Protein AF-A0A947W7I8-F1 (afdb_monomer)

Structure (mmCIF, N/CA/C/O backbone):
data_AF-A0A947W7I8-F1
#
_entry.id   AF-A0A947W7I8-F1
#
loop_
_atom_site.group_PDB
_atom_site.id
_atom_site.type_symbol
_atom_site.label_atom_id
_atom_site.label_alt_id
_atom_site.label_comp_id
_atom_site.label_asym_id
_atom_site.label_entity_id
_atom_site.label_seq_id
_atom_site.pdbx_PDB_ins_code
_atom_site.Cartn_x
_atom_site.Cartn_y
_atom_site.Cartn_z
_atom_site.occupancy
_atom_site.B_iso_or_equiv
_atom_site.auth_seq_id
_atom_site.auth_comp_id
_atom_site.auth_asym_id
_atom_site.auth_atom_id
_atom_site.pdbx_PDB_model_num
ATOM 1 N N . MET A 1 1 ? -42.658 31.151 -23.358 1.00 55.62 1 MET A N 1
ATOM 2 C CA . MET A 1 1 ? -42.471 29.874 -24.091 1.00 55.62 1 MET A CA 1
ATOM 3 C C . MET A 1 1 ? -41.011 29.382 -24.146 1.00 55.62 1 MET A C 1
ATOM 5 O O . MET A 1 1 ? -40.804 28.222 -24.464 1.00 55.62 1 MET A O 1
ATOM 9 N N . GLY A 1 2 ? -39.997 30.187 -23.778 1.00 57.47 2 GLY A N 1
ATOM 10 C CA . GLY A 1 2 ? -38.575 29.812 -23.929 1.00 57.47 2 GLY A CA 1
ATOM 11 C C . GLY A 1 2 ? -37.933 28.947 -22.828 1.00 57.47 2 GLY A C 1
ATOM 12 O O . GLY A 1 2 ? -36.872 28.379 -23.064 1.00 57.47 2 GLY A O 1
ATOM 13 N N . LEU A 1 3 ? -38.547 28.806 -21.645 1.00 54.25 3 LEU A N 1
ATOM 14 C CA . LEU A 1 3 ? -37.921 28.080 -20.524 1.00 54.25 3 LEU A CA 1
ATOM 15 C C . LEU A 1 3 ? -38.011 26.548 -20.671 1.00 54.25 3 LEU A C 1
ATOM 17 O O . LEU A 1 3 ? -37.070 25.839 -20.331 1.00 54.25 3 LEU A O 1
ATOM 21 N N . LYS A 1 4 ? -39.105 26.033 -21.253 1.00 62.88 4 LYS A N 1
ATOM 22 C CA . LYS A 1 4 ? -39.304 24.583 -21.449 1.00 62.88 4 LYS A CA 1
ATOM 23 C C . LYS A 1 4 ? -38.362 23.989 -22.505 1.00 62.88 4 LYS A C 1
ATOM 25 O O . LYS A 1 4 ? -37.932 22.852 -22.363 1.00 62.88 4 LYS A O 1
ATOM 30 N N . ILE A 1 5 ? -37.995 24.775 -23.521 1.00 70.94 5 ILE A N 1
ATOM 31 C CA . ILE A 1 5 ? -37.100 24.333 -24.605 1.00 70.94 5 ILE A CA 1
ATOM 32 C C . ILE A 1 5 ? -35.651 24.218 -24.110 1.00 70.94 5 ILE A C 1
ATOM 34 O O . ILE A 1 5 ? -34.963 23.259 -24.445 1.00 70.94 5 ILE A O 1
ATOM 38 N N . ARG A 1 6 ? -35.198 25.139 -23.247 1.00 69.62 6 ARG A N 1
ATOM 39 C CA . ARG A 1 6 ? -33.838 25.095 -22.681 1.00 69.62 6 ARG A CA 1
ATOM 40 C C . ARG A 1 6 ? -33.637 23.919 -21.724 1.00 69.62 6 ARG A C 1
ATOM 42 O O . ARG A 1 6 ? -32.572 23.315 -21.726 1.00 69.62 6 ARG A O 1
ATOM 49 N N . PHE A 1 7 ? -34.670 23.564 -20.959 1.00 78.00 7 PHE A N 1
ATOM 50 C CA . PHE A 1 7 ? -34.604 22.433 -20.032 1.00 78.00 7 PHE A CA 1
ATOM 51 C C . PHE A 1 7 ? -34.597 21.082 -20.763 1.00 78.00 7 PHE A C 1
ATOM 53 O O . PHE A 1 7 ? -33.824 20.198 -20.407 1.00 78.00 7 PHE A O 1
ATOM 60 N N . ALA A 1 8 ? -35.390 20.944 -21.833 1.00 81.94 8 ALA A N 1
ATOM 61 C CA . ALA A 1 8 ? -35.389 19.740 -22.666 1.00 81.94 8 ALA A CA 1
ATOM 62 C C . ALA A 1 8 ? -34.039 19.522 -23.372 1.00 81.94 8 ALA A C 1
ATOM 64 O O . ALA A 1 8 ? -33.553 18.397 -23.434 1.00 81.94 8 ALA A O 1
ATOM 65 N N . PHE A 1 9 ? -33.402 20.597 -23.849 1.00 80.25 9 PHE A N 1
ATOM 66 C CA . PHE A 1 9 ? -32.099 20.508 -24.509 1.00 80.25 9 PHE A CA 1
ATOM 67 C C . PHE A 1 9 ? -30.981 20.085 -23.543 1.00 80.25 9 PHE A C 1
ATOM 69 O O . PHE A 1 9 ? -30.159 19.243 -23.891 1.00 80.25 9 PHE A O 1
ATOM 76 N N . LEU A 1 10 ? -30.988 20.600 -22.306 1.00 78.75 10 LEU A N 1
ATOM 77 C CA . LEU A 1 10 ? -30.019 20.215 -21.274 1.00 78.75 10 LEU A CA 1
ATOM 78 C C . LEU A 1 10 ? -30.151 18.731 -20.885 1.00 78.75 10 LEU A C 1
ATOM 80 O O . LEU A 1 10 ? -29.148 18.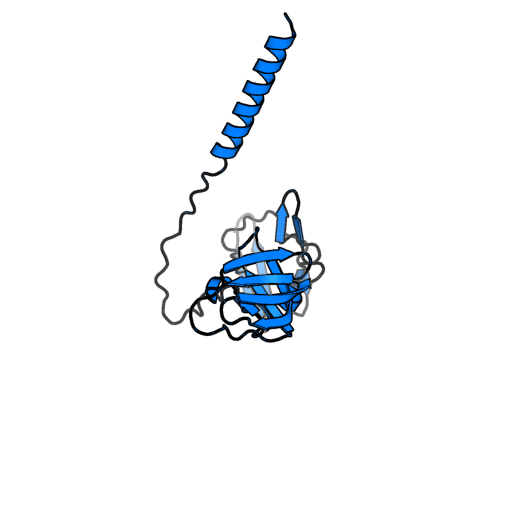042 -20.737 1.00 78.75 10 LEU A O 1
ATOM 84 N N . LEU A 1 11 ? -31.385 18.229 -20.767 1.00 82.12 11 LEU A N 1
ATOM 85 C CA . LEU A 1 11 ? -31.663 16.828 -20.429 1.00 82.12 11 LEU A CA 1
ATOM 86 C C . LEU A 1 11 ? -31.202 15.862 -21.529 1.00 82.12 11 LEU A C 1
ATOM 88 O O . LEU A 1 11 ? -30.644 14.812 -21.223 1.00 82.12 11 LEU A O 1
ATOM 92 N N . ILE A 1 12 ? -31.375 16.236 -22.801 1.00 87.62 12 ILE A N 1
ATOM 93 C CA . ILE A 1 12 ? -30.882 15.456 -23.948 1.00 87.62 12 ILE A CA 1
ATOM 94 C C . ILE A 1 12 ? -29.348 15.427 -23.968 1.00 87.62 12 ILE A C 1
ATOM 96 O O . ILE A 1 12 ? -28.758 14.375 -24.207 1.00 87.62 12 ILE A O 1
ATOM 100 N N . LEU A 1 13 ? -28.699 16.558 -23.676 1.00 79.31 13 LEU A N 1
ATOM 101 C CA . LEU A 1 13 ? -27.238 16.651 -23.661 1.00 79.31 13 LEU A CA 1
ATOM 102 C C . LEU A 1 13 ? -26.629 15.837 -22.508 1.00 79.31 13 LEU A C 1
ATOM 104 O O . LEU A 1 13 ? -25.638 15.141 -22.705 1.00 79.31 13 LEU A O 1
ATOM 108 N N . LEU A 1 14 ? -27.274 15.851 -21.336 1.00 80.69 14 LEU A N 1
ATOM 109 C CA . LEU A 1 14 ? -26.886 15.024 -20.193 1.00 80.69 14 LEU A CA 1
ATOM 110 C C . LEU A 1 14 ? -27.054 13.525 -20.492 1.00 80.69 14 LEU A C 1
ATOM 112 O O . LEU A 1 14 ? -26.181 12.731 -20.156 1.00 80.69 14 LEU A O 1
ATOM 116 N N . PHE A 1 15 ? -28.141 13.134 -21.164 1.00 85.88 15 PHE A N 1
ATOM 117 C CA . PHE A 1 15 ? -28.380 11.736 -21.531 1.00 85.88 15 PHE A CA 1
ATOM 118 C C . PHE A 1 15 ? -27.362 11.223 -22.565 1.00 85.88 15 PHE A C 1
ATOM 120 O O . PHE A 1 15 ? -26.878 10.099 -22.446 1.00 85.88 15 PHE A O 1
ATOM 127 N N . LEU A 1 16 ? -26.976 12.060 -23.537 1.00 79.75 16 LEU A N 1
ATOM 128 C CA . LEU A 1 16 ? -25.910 11.747 -24.499 1.00 79.75 16 LEU A CA 1
ATOM 129 C C . LEU A 1 16 ? -24.538 11.606 -23.826 1.00 79.75 16 LEU A C 1
ATOM 131 O O . LEU A 1 16 ? -23.778 10.711 -24.189 1.00 79.75 16 LEU A O 1
ATOM 135 N N . LEU A 1 17 ? -24.242 12.439 -22.822 1.00 74.88 17 LEU A N 1
ATOM 136 C CA . LEU A 1 17 ? -22.996 12.352 -22.058 1.00 74.88 17 LEU A CA 1
ATOM 137 C C . LEU A 1 17 ? -22.911 11.030 -21.276 1.00 74.88 17 LEU A C 1
ATOM 139 O O . LEU A 1 17 ? -21.891 10.350 -21.323 1.00 74.88 17 LEU A O 1
AT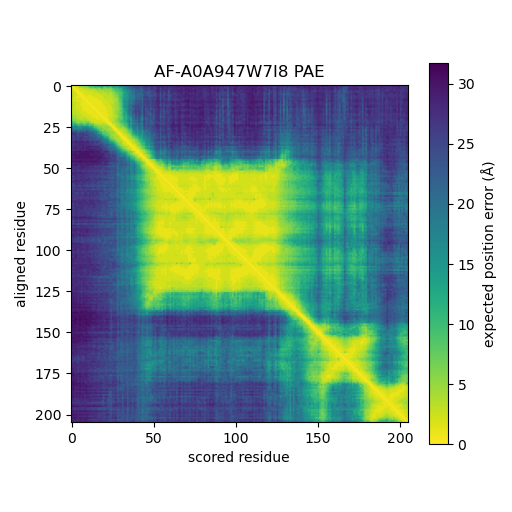OM 143 N N . ILE A 1 18 ? -24.001 10.628 -20.613 1.00 77.44 18 ILE A N 1
ATOM 144 C CA . ILE A 1 18 ? -24.062 9.366 -19.860 1.00 77.44 18 ILE A CA 1
ATOM 145 C C . ILE A 1 18 ? -23.918 8.164 -20.807 1.00 77.44 18 ILE A C 1
ATOM 147 O O . ILE A 1 18 ? -23.166 7.239 -20.512 1.00 77.44 18 ILE A O 1
ATOM 151 N N . ALA A 1 19 ? -24.574 8.189 -21.972 1.00 73.06 19 ALA A N 1
ATOM 152 C CA . ALA A 1 19 ? -24.454 7.120 -22.964 1.00 73.06 19 ALA A CA 1
ATOM 153 C C . ALA A 1 19 ? -23.021 6.977 -23.517 1.00 73.06 19 ALA A C 1
ATOM 155 O O . ALA A 1 19 ? -22.557 5.855 -23.722 1.00 73.06 19 ALA A O 1
ATOM 156 N N . ALA A 1 20 ? -22.300 8.089 -23.706 1.00 71.44 20 ALA A N 1
ATOM 157 C CA . ALA A 1 20 ? -20.907 8.071 -24.153 1.00 71.44 20 ALA A CA 1
ATOM 158 C C . ALA A 1 20 ? -19.958 7.456 -23.106 1.00 71.44 20 ALA A C 1
ATOM 160 O O . ALA A 1 20 ? -19.053 6.708 -23.469 1.00 71.44 20 ALA A O 1
ATOM 161 N N . VAL A 1 21 ? -20.196 7.702 -21.811 1.00 66.00 21 VAL A N 1
ATOM 162 C CA . VAL 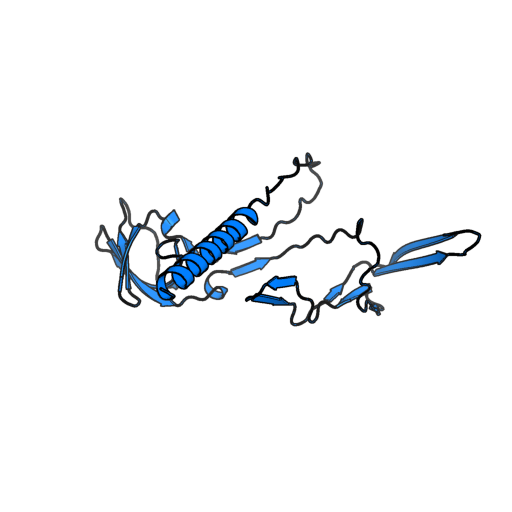A 1 21 ? -19.393 7.119 -20.720 1.00 66.00 21 VAL A CA 1
ATOM 163 C C . VAL A 1 21 ? -19.622 5.608 -20.600 1.00 66.00 21 VAL A C 1
ATOM 165 O O . VAL A 1 21 ? -18.667 4.857 -20.418 1.00 66.00 21 VAL A O 1
ATOM 168 N N . VAL A 1 22 ? -20.862 5.134 -20.770 1.00 69.44 22 VAL A N 1
ATOM 169 C CA . VAL A 1 22 ? -21.168 3.691 -20.709 1.00 69.44 22 VAL A CA 1
ATOM 170 C C . VAL A 1 22 ? -20.602 2.938 -21.920 1.00 69.44 22 VAL A C 1
ATOM 172 O O . VAL A 1 22 ? -20.132 1.811 -21.774 1.00 69.44 22 VAL A O 1
ATOM 175 N N . ALA A 1 23 ? -20.580 3.554 -23.107 1.00 64.12 23 ALA A N 1
ATOM 176 C CA . ALA A 1 23 ? -20.010 2.935 -24.307 1.00 64.12 23 ALA A CA 1
ATOM 177 C C . ALA A 1 23 ? -18.482 2.748 -24.228 1.00 64.12 23 ALA A C 1
ATOM 179 O O . ALA A 1 23 ? -17.951 1.816 -24.832 1.00 64.12 23 ALA A O 1
ATOM 180 N N . ASN A 1 24 ? -17.780 3.581 -23.451 1.00 55.84 24 ASN A N 1
ATOM 181 C CA . ASN A 1 24 ? -16.319 3.539 -23.347 1.00 55.84 24 ASN A CA 1
ATOM 182 C C . ASN A 1 24 ? -15.787 2.525 -22.314 1.00 55.84 24 ASN A C 1
ATOM 184 O O . ASN A 1 24 ? -14.580 2.416 -22.130 1.00 55.84 24 ASN A O 1
ATOM 188 N N . CYS A 1 25 ? -16.667 1.761 -21.655 1.00 46.44 25 CYS A N 1
ATOM 189 C CA . CYS A 1 25 ? -16.301 0.801 -20.607 1.00 46.44 25 CYS A CA 1
ATOM 190 C C . CYS A 1 25 ? -16.465 -0.672 -21.039 1.00 46.44 25 CYS A C 1
ATOM 192 O O . CYS A 1 25 ? -16.720 -1.547 -20.218 1.00 46.44 25 CYS A O 1
ATOM 194 N N . SER A 1 26 ? -16.333 -0.964 -22.340 1.00 42.69 26 SER A N 1
ATOM 195 C CA . SER A 1 26 ? -16.329 -2.338 -22.877 1.00 42.69 26 SER A CA 1
ATOM 196 C C . SER A 1 26 ? -14.947 -2.760 -23.388 1.00 42.69 26 SER A C 1
ATOM 198 O O . SER A 1 26 ? -14.801 -3.396 -24.427 1.00 42.69 26 SER A O 1
ATOM 200 N N . GLY A 1 27 ? -13.901 -2.419 -22.634 1.00 44.66 27 GLY A N 1
ATOM 201 C CA . GLY A 1 27 ? -12.584 -3.031 -22.791 1.00 44.66 27 GLY A CA 1
ATOM 202 C C . GLY A 1 27 ? -12.608 -4.442 -22.214 1.00 44.66 27 GLY A C 1
ATOM 203 O O . GLY A 1 27 ? -12.257 -4.646 -21.055 1.00 44.66 27 GLY A O 1
ATOM 204 N N . GLY A 1 28 ? -13.075 -5.415 -22.998 1.00 43.91 28 GLY A N 1
ATOM 205 C CA . GLY A 1 28 ? -12.953 -6.825 -22.651 1.00 43.91 28 GLY A CA 1
ATOM 206 C C . GLY A 1 28 ? -11.481 -7.182 -22.467 1.00 43.91 28 GLY A C 1
ATOM 207 O O . GLY A 1 28 ? -10.732 -7.239 -23.437 1.00 43.91 28 GLY A O 1
ATOM 208 N N . SER A 1 29 ? -11.076 -7.413 -21.219 1.00 43.84 29 SER A N 1
ATOM 209 C CA . SER A 1 29 ? -9.796 -8.028 -20.877 1.00 43.84 29 SER A CA 1
ATOM 210 C C . SER A 1 29 ? -9.779 -9.442 -21.461 1.00 43.84 29 SER A C 1
ATOM 212 O O . SER A 1 29 ? -10.348 -10.382 -20.902 1.00 43.84 29 SER A O 1
ATOM 214 N N . SER A 1 30 ? -9.193 -9.591 -22.648 1.00 38.84 30 SER A N 1
ATOM 215 C CA . SER A 1 30 ? -8.870 -10.900 -23.196 1.00 38.84 30 SER A CA 1
ATOM 216 C C . SER A 1 30 ? -7.659 -11.427 -22.438 1.00 38.84 30 SER A C 1
ATOM 218 O O . SER A 1 30 ? -6.520 -11.069 -22.741 1.00 38.84 30 SER A O 1
ATOM 220 N N . VAL A 1 31 ? -7.906 -12.270 -21.439 1.00 44.72 31 VAL A N 1
ATOM 221 C CA . VAL A 1 31 ? -6.856 -13.072 -20.811 1.00 44.72 31 VAL A CA 1
ATOM 222 C C . VAL A 1 31 ? -6.316 -14.009 -21.889 1.00 44.72 31 VAL A C 1
ATOM 224 O O . VAL A 1 31 ? -7.020 -14.911 -22.350 1.00 44.72 31 VAL A O 1
ATOM 227 N N . ALA A 1 32 ? -5.096 -13.744 -22.354 1.00 42.47 32 ALA A N 1
ATOM 228 C CA . ALA A 1 32 ? -4.418 -14.615 -23.300 1.00 42.47 32 ALA A CA 1
ATOM 229 C C . ALA A 1 32 ? -4.285 -16.028 -22.691 1.00 42.47 32 ALA A C 1
ATOM 231 O O . ALA A 1 32 ? -4.045 -16.148 -21.485 1.00 42.47 32 ALA A O 1
ATOM 232 N N . PRO A 1 33 ? -4.446 -17.101 -23.488 1.00 49.81 33 PRO A N 1
ATOM 233 C CA . PRO A 1 33 ? -4.254 -18.461 -23.009 1.00 49.81 33 PRO A CA 1
ATOM 234 C C . PRO A 1 33 ? -2.844 -18.608 -22.429 1.00 49.81 33 PRO A C 1
ATOM 236 O O . PRO A 1 33 ? -1.861 -18.315 -23.110 1.00 49.81 33 PRO A O 1
ATOM 239 N N . GLY A 1 34 ? -2.762 -19.047 -21.172 1.00 43.56 34 GLY A N 1
ATOM 240 C CA . GLY A 1 34 ? -1.495 -19.264 -20.484 1.00 43.56 34 GLY A CA 1
ATOM 241 C C . GLY A 1 34 ? -0.614 -20.232 -21.268 1.00 43.56 34 GLY A C 1
ATOM 242 O O . GLY A 1 34 ? -1.025 -21.353 -21.574 1.00 43.56 34 GLY A O 1
ATOM 243 N N . ILE A 1 35 ? 0.593 -19.781 -21.604 1.00 49.81 35 ILE A N 1
ATOM 244 C CA . ILE A 1 35 ? 1.635 -20.636 -22.165 1.00 49.81 35 ILE A CA 1
ATOM 245 C C . ILE A 1 35 ? 1.976 -21.685 -21.092 1.00 49.81 35 ILE A C 1
ATOM 247 O O . ILE A 1 35 ? 2.211 -21.306 -19.941 1.00 49.81 35 ILE A O 1
ATOM 251 N N . PRO A 1 36 ? 1.980 -22.992 -21.413 1.00 47.09 36 PRO A N 1
ATOM 252 C CA . PRO A 1 36 ? 2.437 -24.006 -20.476 1.00 47.09 36 PRO A CA 1
ATOM 253 C C . PRO A 1 36 ? 3.928 -23.781 -20.219 1.00 47.09 36 PRO A C 1
ATOM 255 O O . PRO A 1 36 ? 4.743 -23.982 -21.117 1.00 47.09 36 PRO A O 1
ATOM 258 N N . GLY A 1 37 ? 4.256 -23.317 -19.012 1.00 47.31 37 GLY A N 1
ATOM 259 C CA . GLY A 1 37 ? 5.630 -23.058 -18.601 1.00 47.31 37 GLY A CA 1
ATOM 260 C C . GLY A 1 37 ? 6.453 -24.337 -18.658 1.00 47.31 37 GLY A C 1
ATOM 261 O O . GLY A 1 37 ? 6.082 -25.349 -18.054 1.00 47.31 37 GLY A O 1
ATOM 262 N N . ASP A 1 38 ? 7.565 -24.301 -19.390 1.00 50.88 38 ASP A N 1
ATOM 263 C CA . ASP A 1 38 ? 8.624 -25.270 -19.161 1.00 50.88 38 ASP A CA 1
ATOM 264 C C . ASP A 1 38 ? 9.190 -24.993 -17.760 1.00 50.88 38 ASP A C 1
ATOM 266 O O . ASP A 1 38 ? 9.337 -23.843 -17.348 1.00 50.88 38 ASP A O 1
ATOM 270 N N . GLY A 1 39 ? 9.410 -26.036 -16.964 1.00 54.34 39 GLY A N 1
ATOM 271 C CA . GLY A 1 39 ? 9.758 -25.901 -15.547 1.00 54.34 39 GLY A CA 1
ATOM 272 C C . GLY A 1 39 ? 11.137 -25.292 -15.260 1.00 54.34 39 GLY A C 1
ATOM 273 O O . GLY A 1 39 ? 11.615 -25.461 -14.143 1.00 54.34 39 GLY A O 1
ATOM 274 N N . ASN A 1 40 ? 11.788 -24.651 -16.237 1.00 51.69 40 ASN A N 1
ATOM 275 C CA . ASN A 1 40 ? 13.100 -24.024 -16.101 1.00 51.69 40 ASN A CA 1
ATOM 276 C C . ASN A 1 40 ? 13.118 -22.538 -16.477 1.00 51.69 40 ASN A C 1
ATOM 278 O O . ASN A 1 40 ? 14.175 -21.916 -16.356 1.00 51.69 40 ASN A O 1
ATOM 282 N N . ASP A 1 41 ? 11.995 -21.956 -16.893 1.00 48.97 41 ASP A N 1
ATOM 283 C CA . ASP A 1 41 ? 11.902 -20.508 -17.026 1.00 48.97 41 ASP A CA 1
ATOM 284 C C . ASP A 1 41 ? 11.840 -19.912 -15.605 1.00 48.97 41 ASP A C 1
ATOM 286 O O . ASP A 1 41 ? 10.946 -20.293 -14.835 1.00 48.97 41 ASP A O 1
ATOM 290 N N . PRO A 1 42 ? 12.775 -19.037 -15.177 1.00 55.28 42 PRO A N 1
ATOM 291 C CA . PRO A 1 42 ? 12.553 -18.207 -14.004 1.00 55.28 42 PRO A CA 1
ATOM 292 C C . PRO A 1 42 ? 11.343 -17.339 -14.339 1.00 55.28 42 PRO A C 1
ATOM 294 O O . PRO A 1 42 ? 11.480 -16.289 -14.962 1.00 55.28 42 PRO A O 1
ATOM 297 N N . GLY A 1 43 ? 10.153 -17.855 -14.007 1.00 45.78 43 GLY A N 1
ATOM 298 C CA . GLY A 1 43 ? 8.877 -17.270 -14.388 1.00 45.78 43 GLY A CA 1
ATOM 299 C C . GLY A 1 43 ? 8.874 -15.778 -14.084 1.00 45.78 43 GLY A C 1
ATOM 300 O O . GLY A 1 43 ? 9.580 -15.366 -13.156 1.00 45.78 43 GLY A O 1
ATOM 301 N N . PRO A 1 44 ? 8.121 -14.972 -14.859 1.00 46.47 44 PRO A N 1
ATOM 302 C CA . PRO A 1 44 ? 8.131 -13.523 -14.734 1.00 46.47 44 PRO A CA 1
ATOM 303 C C . PRO A 1 44 ? 8.048 -13.184 -13.255 1.00 46.47 44 PRO A C 1
ATOM 305 O O . PRO A 1 44 ? 7.076 -13.543 -12.585 1.00 46.47 44 PRO A O 1
ATOM 308 N N . THR A 1 45 ? 9.128 -12.605 -12.729 1.00 53.59 45 THR A N 1
ATOM 309 C CA . THR A 1 45 ? 9.188 -12.161 -11.344 1.00 53.59 45 THR A CA 1
ATOM 310 C C . THR A 1 45 ? 8.148 -11.066 -11.243 1.00 53.59 45 THR A C 1
ATOM 312 O O . THR A 1 45 ? 8.429 -9.935 -11.625 1.00 53.59 45 THR A O 1
ATOM 315 N N . GLY A 1 46 ? 6.922 -11.432 -10.875 1.00 51.59 46 GLY A N 1
ATOM 316 C CA . GLY A 1 46 ? 5.811 -10.502 -10.782 1.00 51.59 46 GLY A CA 1
ATOM 317 C C . GLY A 1 46 ? 6.161 -9.360 -9.840 1.00 51.59 46 GLY A C 1
ATOM 318 O O . GLY A 1 46 ? 7.037 -9.494 -8.978 1.00 51.59 46 GLY A O 1
ATOM 319 N N . ASP A 1 47 ? 5.483 -8.233 -10.025 1.00 49.91 47 ASP A N 1
ATOM 320 C CA . ASP A 1 47 ? 5.545 -7.137 -9.068 1.00 49.91 47 ASP A CA 1
ATOM 321 C C . ASP A 1 47 ? 5.197 -7.686 -7.682 1.00 49.91 47 ASP A C 1
ATOM 323 O O . ASP A 1 47 ? 4.164 -8.335 -7.494 1.00 49.91 47 ASP A O 1
ATOM 327 N N . PHE A 1 48 ? 6.100 -7.481 -6.726 1.00 60.44 48 PHE A N 1
ATOM 328 C CA . PHE A 1 48 ? 5.932 -7.957 -5.362 1.00 60.44 48 PHE A CA 1
ATOM 329 C C . PHE A 1 48 ? 5.965 -6.754 -4.431 1.00 60.44 48 PHE A C 1
ATOM 331 O O . PHE A 1 48 ? 6.947 -6.009 -4.382 1.00 60.44 48 PHE A O 1
ATOM 338 N N . PHE A 1 49 ? 4.865 -6.571 -3.712 1.00 67.94 49 PHE A N 1
ATOM 339 C CA . PHE A 1 49 ? 4.768 -5.639 -2.602 1.00 67.94 49 PHE A CA 1
ATOM 340 C C . PHE A 1 49 ? 4.889 -6.458 -1.326 1.00 67.94 49 PHE A C 1
ATOM 342 O O . PHE A 1 49 ? 4.052 -7.325 -1.066 1.00 67.94 49 PHE A O 1
ATOM 349 N N . GLU A 1 50 ? 5.941 -6.204 -0.557 1.00 70.88 50 GLU A N 1
ATOM 350 C CA . GLU A 1 50 ? 6.097 -6.807 0.759 1.00 70.88 50 GLU A CA 1
ATOM 351 C C . GLU A 1 50 ? 5.426 -5.873 1.765 1.00 70.88 50 GLU A C 1
ATOM 353 O O . GLU A 1 50 ? 5.923 -4.786 2.077 1.00 70.88 50 GLU A O 1
ATOM 358 N N . GLY A 1 51 ? 4.221 -6.258 2.191 1.00 72.31 51 GLY A N 1
ATOM 359 C CA . GLY A 1 51 ? 3.523 -5.555 3.260 1.00 72.31 51 GLY A CA 1
ATOM 360 C C . GLY A 1 51 ? 4.302 -5.698 4.560 1.00 72.31 51 GLY A C 1
ATOM 361 O O . GLY A 1 51 ? 4.851 -6.764 4.831 1.00 72.31 51 GLY A O 1
ATOM 362 N N . SER A 1 52 ? 4.335 -4.634 5.359 1.00 82.50 52 SER A N 1
ATOM 363 C CA . SER A 1 52 ? 4.972 -4.692 6.672 1.00 82.50 52 SER A CA 1
ATOM 364 C C . SER A 1 52 ? 4.314 -5.756 7.554 1.00 82.50 52 SER A C 1
ATOM 366 O O . SER A 1 52 ? 3.092 -5.905 7.525 1.00 82.50 52 SER A O 1
ATOM 368 N N . ASP A 1 53 ? 5.077 -6.425 8.424 1.00 90.19 53 ASP A N 1
ATOM 369 C CA . ASP A 1 53 ? 4.526 -7.330 9.458 1.00 90.19 53 ASP A CA 1
ATOM 370 C C . ASP A 1 53 ? 3.503 -6.622 10.376 1.00 90.19 53 ASP A C 1
ATOM 372 O O . ASP A 1 53 ? 2.654 -7.246 11.029 1.00 90.19 53 ASP A O 1
ATOM 376 N N . LYS A 1 54 ? 3.582 -5.287 10.416 1.00 93.69 54 LYS A N 1
ATOM 377 C CA . LYS A 1 54 ? 2.677 -4.393 11.142 1.00 93.69 54 LYS A CA 1
ATOM 378 C C . LYS A 1 54 ? 1.355 -4.149 10.422 1.00 93.69 54 LYS A C 1
ATOM 380 O O . LYS A 1 54 ? 0.447 -3.592 11.034 1.00 93.69 54 LYS A O 1
ATOM 385 N N . LEU A 1 55 ? 1.230 -4.510 9.146 1.00 95.88 55 LEU A N 1
ATOM 386 C CA . LEU A 1 55 ? 0.021 -4.282 8.368 1.00 95.88 55 LEU A CA 1
ATOM 387 C C . LEU A 1 55 ? -1.064 -5.288 8.776 1.00 95.88 55 LEU A C 1
ATOM 389 O O . LEU A 1 55 ? -0.924 -6.500 8.614 1.00 95.88 55 LEU A O 1
ATOM 393 N N . LYS A 1 56 ? -2.171 -4.773 9.307 1.00 97.19 56 LYS A N 1
ATOM 394 C CA . LYS A 1 56 ? -3.352 -5.530 9.721 1.00 97.19 56 LYS A CA 1
ATOM 395 C C . LYS A 1 56 ? -4.530 -5.140 8.840 1.00 97.19 56 LYS A C 1
ATOM 397 O O . LYS A 1 56 ? -5.047 -4.026 8.929 1.00 97.19 56 LYS A O 1
ATOM 402 N N . ASP A 1 57 ? -4.963 -6.073 8.001 1.00 97.12 57 ASP A N 1
ATOM 403 C CA . ASP A 1 57 ? -6.213 -5.938 7.260 1.00 97.12 57 ASP A CA 1
ATOM 404 C C . ASP A 1 57 ? -7.399 -6.290 8.163 1.00 97.12 57 ASP A C 1
ATOM 406 O O . ASP A 1 57 ? -7.637 -7.450 8.507 1.00 97.12 57 ASP A O 1
ATOM 410 N N . MET A 1 58 ? -8.138 -5.259 8.558 1.00 97.75 58 MET A N 1
ATOM 411 C CA . MET A 1 58 ? -9.245 -5.346 9.500 1.00 97.75 58 MET A CA 1
ATOM 412 C C . MET A 1 58 ? -10.401 -6.184 8.947 1.00 97.75 58 MET A C 1
ATOM 414 O O . MET A 1 58 ? -11.058 -6.887 9.717 1.00 97.75 58 MET A O 1
ATOM 418 N N . ASP A 1 59 ? -10.611 -6.174 7.627 1.00 96.44 59 ASP A N 1
ATOM 419 C CA . ASP A 1 59 ? -11.663 -6.971 6.996 1.00 96.44 59 ASP A CA 1
ATOM 420 C C . ASP A 1 59 ? -11.301 -8.462 7.045 1.00 96.44 59 ASP A C 1
ATOM 422 O O . ASP A 1 59 ? -12.124 -9.301 7.422 1.00 96.44 59 ASP A O 1
ATOM 426 N N . SER A 1 60 ? -10.037 -8.790 6.754 1.00 96.56 60 SER A N 1
ATOM 427 C CA . SER A 1 60 ? -9.502 -10.156 6.856 1.00 96.56 60 SER A CA 1
ATOM 428 C C . SER A 1 60 ? -9.493 -10.695 8.292 1.00 96.56 60 SER A C 1
ATOM 430 O O . SER A 1 60 ? -9.608 -11.904 8.500 1.00 96.56 60 SER A O 1
ATOM 432 N N . LEU A 1 61 ? -9.410 -9.814 9.293 1.00 96.62 61 LEU A N 1
ATOM 433 C CA . LEU A 1 61 ? -9.534 -10.163 10.713 1.00 96.62 61 LEU A CA 1
ATOM 434 C C . LEU A 1 61 ? -10.992 -10.357 11.173 1.00 96.62 61 LEU A C 1
ATOM 436 O O . LEU A 1 61 ? -11.226 -10.670 12.340 1.00 96.62 61 LEU A O 1
ATOM 440 N N . GLY A 1 62 ? -11.979 -10.188 10.285 1.00 96.44 62 GLY A N 1
ATOM 441 C CA . GLY A 1 62 ? -13.398 -10.350 10.610 1.00 96.44 62 GLY A CA 1
ATOM 442 C C . GLY A 1 62 ? -13.961 -9.233 11.493 1.00 96.44 62 GLY A C 1
ATOM 443 O O . GLY A 1 62 ? -14.974 -9.432 12.169 1.00 96.44 62 GLY A O 1
ATOM 444 N N . LEU A 1 63 ? -13.313 -8.065 11.514 1.00 97.50 63 LEU A N 1
ATOM 445 C CA . LEU A 1 63 ? -13.783 -6.891 12.242 1.00 97.50 63 LEU A CA 1
ATOM 446 C C . LEU A 1 63 ? -14.783 -6.116 11.385 1.00 97.50 63 LEU A C 1
ATOM 448 O O . LEU A 1 63 ? -14.555 -5.858 10.210 1.00 97.50 63 LEU A O 1
ATOM 452 N N . THR A 1 64 ? -15.891 -5.691 11.986 1.00 97.62 64 THR A N 1
ATOM 453 C CA . THR A 1 64 ? -16.871 -4.817 11.328 1.00 97.62 64 THR A CA 1
ATOM 454 C C . THR A 1 64 ? -16.792 -3.420 11.922 1.00 97.62 64 THR A C 1
ATOM 456 O O . THR A 1 64 ? -17.037 -3.243 13.118 1.00 97.62 64 THR A O 1
ATOM 459 N N . LEU A 1 65 ? -16.467 -2.421 11.099 1.00 97.94 65 LEU A N 1
ATOM 460 C CA . LEU A 1 65 ? -16.424 -1.020 11.520 1.00 97.94 65 LEU A CA 1
ATOM 461 C C . LEU A 1 65 ? -17.837 -0.509 11.842 1.00 97.94 65 LEU A C 1
ATOM 463 O O . LEU A 1 65 ? -18.706 -0.482 10.971 1.00 97.94 65 LEU A O 1
A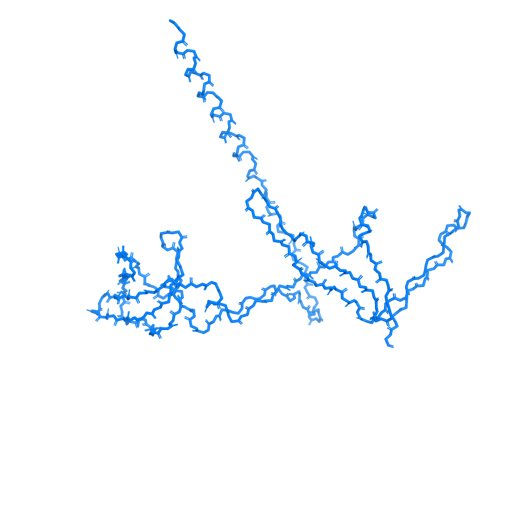TOM 467 N N . ILE A 1 66 ? -18.053 -0.075 13.084 1.00 98.12 66 ILE A N 1
ATOM 468 C CA . ILE A 1 66 ? -19.338 0.444 13.573 1.00 98.12 66 ILE A CA 1
ATOM 469 C C . ILE A 1 66 ? -19.362 1.967 13.573 1.00 98.12 66 ILE A C 1
ATOM 471 O O . ILE A 1 66 ? -20.327 2.567 13.101 1.00 98.12 66 ILE A O 1
ATOM 475 N N . ASP A 1 67 ? -18.310 2.597 14.094 1.00 98.00 67 ASP A N 1
ATOM 476 C CA . ASP A 1 67 ? -18.240 4.050 14.214 1.00 98.00 67 ASP A CA 1
ATOM 477 C C . ASP A 1 67 ? -16.828 4.583 13.970 1.00 98.00 67 ASP A C 1
ATOM 479 O O . ASP A 1 67 ? -15.833 3.908 14.236 1.00 98.00 67 ASP A O 1
ATOM 483 N N . VAL A 1 68 ? -16.769 5.820 13.479 1.00 97.50 68 VAL A N 1
ATOM 484 C CA . VAL A 1 68 ? -15.543 6.614 13.405 1.00 97.50 68 VAL A CA 1
ATOM 485 C C . VAL A 1 68 ? -15.877 8.021 13.875 1.00 97.50 68 VAL A C 1
ATOM 487 O O . VAL A 1 68 ? -16.579 8.758 13.173 1.00 97.50 68 VAL A O 1
ATOM 490 N N . THR A 1 69 ? -15.332 8.391 15.031 1.00 97.88 69 THR A N 1
ATOM 491 C CA . THR A 1 69 ? -15.479 9.718 15.631 1.00 97.88 69 THR A CA 1
ATOM 492 C C . THR A 1 69 ? -14.092 10.333 15.809 1.00 97.88 69 THR A C 1
ATOM 494 O O . THR A 1 69 ? -13.352 9.994 16.732 1.00 97.88 69 THR A O 1
ATOM 497 N N . GLY A 1 70 ? -13.721 11.240 14.900 1.00 96.44 70 GLY A N 1
ATOM 498 C CA . GLY A 1 70 ? -12.365 11.792 14.842 1.00 96.44 70 GLY A CA 1
ATOM 499 C C . GLY A 1 70 ? -11.343 10.702 14.523 1.00 96.44 70 GLY A C 1
ATOM 500 O O . GLY A 1 70 ? -11.474 10.007 13.518 1.00 96.44 70 GLY A O 1
ATOM 501 N N . ASP A 1 71 ? -10.356 10.540 15.400 1.00 98.06 71 ASP A N 1
ATOM 502 C CA . ASP A 1 71 ? -9.310 9.521 15.276 1.00 98.06 71 ASP A CA 1
ATOM 503 C C . ASP A 1 71 ? -9.636 8.216 16.023 1.00 98.06 71 ASP A C 1
ATOM 505 O O . ASP A 1 71 ? -8.790 7.326 16.127 1.00 98.06 71 ASP A O 1
ATOM 509 N N . ILE A 1 72 ? -10.857 8.084 16.544 1.00 98.25 72 ILE A N 1
ATOM 510 C CA . ILE A 1 72 ? -11.316 6.891 17.255 1.00 98.25 72 ILE A CA 1
ATOM 511 C C . ILE A 1 72 ? -12.149 6.028 16.310 1.00 98.25 72 ILE A C 1
ATOM 513 O O . ILE A 1 72 ? -13.176 6.472 15.795 1.00 98.25 72 ILE A O 1
ATOM 517 N N . TYR A 1 73 ? -11.721 4.781 16.130 1.00 98.31 73 TYR A N 1
ATOM 518 C CA . TYR A 1 73 ? -12.400 3.763 15.339 1.00 98.31 73 TYR A CA 1
ATOM 519 C C . TYR A 1 73 ? -12.982 2.714 16.277 1.00 98.31 73 TYR A C 1
ATOM 521 O O . TYR A 1 73 ? -12.283 2.187 17.139 1.00 98.31 73 TYR A O 1
ATOM 529 N N . THR A 1 74 ? -14.262 2.400 16.110 1.00 98.38 74 THR A N 1
ATOM 530 C CA . THR A 1 74 ? -14.933 1.357 16.890 1.00 98.38 74 THR A CA 1
ATOM 531 C C . THR A 1 74 ? -15.301 0.206 15.977 1.00 98.38 74 THR A C 1
ATOM 533 O O . THR A 1 74 ? -16.115 0.366 15.067 1.00 98.38 74 THR A O 1
ATOM 536 N N . PHE A 1 75 ? -14.734 -0.961 16.250 1.00 98.38 75 PHE A N 1
ATOM 537 C CA . PHE A 1 75 ? -15.030 -2.204 15.553 1.00 98.38 75 PHE A CA 1
ATOM 538 C C . PHE A 1 75 ? -15.830 -3.141 16.447 1.00 98.38 75 PHE A C 1
ATOM 540 O O . PHE A 1 75 ? -15.725 -3.080 17.668 1.00 98.38 75 PHE A O 1
ATOM 547 N N . THR A 1 76 ? -16.591 -4.038 15.834 1.00 98.25 76 THR A N 1
ATOM 548 C CA . THR A 1 76 ? -17.163 -5.216 16.499 1.00 98.25 76 THR A CA 1
ATOM 549 C C . THR A 1 76 ? -16.567 -6.478 15.905 1.00 98.25 76 THR A C 1
ATOM 551 O O . THR A 1 76 ? -16.182 -6.492 14.735 1.00 98.25 76 THR A O 1
ATOM 554 N N . TYR A 1 77 ? -16.486 -7.530 16.710 1.00 97.81 77 TYR A N 1
ATOM 555 C CA . TYR A 1 77 ? -16.012 -8.846 16.290 1.00 97.81 77 TYR A CA 1
ATOM 556 C C . TYR A 1 77 ? -16.778 -9.944 17.027 1.00 97.81 77 TYR A C 1
ATOM 558 O O . TYR A 1 77 ? -17.468 -9.700 18.019 1.00 97.81 77 TYR A O 1
ATOM 566 N N . THR A 1 78 ? -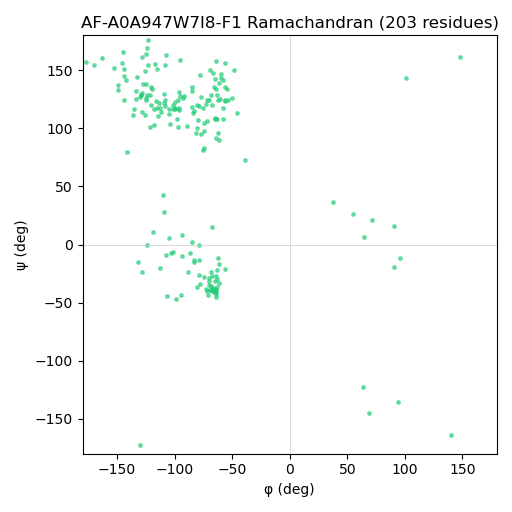16.654 -11.175 16.536 1.00 97.00 78 THR A N 1
ATOM 567 C CA . THR A 1 78 ? -17.236 -12.360 17.172 1.00 97.00 78 THR A CA 1
ATOM 568 C C . THR A 1 78 ? -16.145 -13.348 17.554 1.00 97.00 78 THR A C 1
ATOM 570 O O . THR A 1 78 ? -15.306 -13.682 16.722 1.00 97.00 78 THR A O 1
ATOM 573 N N . GLY A 1 79 ? -16.199 -13.880 18.775 1.00 95.69 79 GLY A N 1
ATOM 574 C CA . GLY A 1 79 ? -15.232 -14.864 19.259 1.00 95.69 79 GLY A CA 1
ATOM 575 C C . GLY A 1 79 ? -14.080 -14.215 20.022 1.00 95.69 79 GLY A C 1
ATOM 576 O O . GLY A 1 79 ? -14.314 -13.373 20.886 1.00 95.69 79 GLY A O 1
ATOM 577 N N . ASN A 1 80 ? -12.852 -14.650 19.743 1.00 96.38 80 ASN A N 1
ATOM 578 C CA . ASN A 1 80 ? -11.665 -14.112 20.405 1.00 96.38 80 ASN A CA 1
ATOM 579 C C . ASN A 1 80 ? -11.279 -12.753 19.800 1.00 96.38 80 ASN A C 1
ATOM 581 O O . ASN A 1 80 ? -11.443 -12.576 18.590 1.00 96.38 80 ASN A O 1
ATOM 585 N N . PRO A 1 81 ? -10.749 -11.818 20.608 1.00 94.44 81 PRO A N 1
ATOM 586 C CA . PRO A 1 81 ? -10.236 -10.560 20.087 1.00 94.44 81 PRO A CA 1
ATOM 587 C C . PRO A 1 81 ? -9.072 -10.815 19.114 1.00 94.44 81 PRO A C 1
ATOM 589 O O . PRO A 1 81 ? -8.244 -11.696 19.375 1.00 94.44 81 PRO A O 1
ATOM 592 N N . PRO A 1 82 ? -9.003 -10.076 17.994 1.00 96.25 82 PRO A N 1
ATOM 593 C CA . PRO A 1 82 ? -7.889 -10.173 17.059 1.00 96.25 82 PRO A CA 1
ATOM 594 C C . PRO A 1 82 ? -6.604 -9.602 17.672 1.00 96.25 82 PRO A C 1
ATOM 596 O O . PRO A 1 82 ? -6.649 -8.682 18.490 1.00 96.25 82 PRO A O 1
ATOM 599 N N . ASP A 1 83 ? -5.454 -10.137 17.257 1.00 96.69 83 ASP A N 1
ATOM 600 C CA . ASP A 1 83 ? -4.137 -9.672 17.707 1.00 96.69 83 ASP A CA 1
ATOM 601 C C . ASP A 1 83 ? -3.754 -8.370 16.988 1.00 96.69 83 ASP A C 1
ATOM 603 O O . ASP A 1 83 ? -3.266 -8.381 15.854 1.00 96.69 83 ASP A O 1
ATOM 607 N N . ILE A 1 84 ? -4.043 -7.246 17.647 1.00 97.88 84 ILE A N 1
ATOM 608 C CA . ILE A 1 84 ? -3.694 -5.896 17.204 1.00 97.88 84 ILE A CA 1
ATOM 609 C C . ILE A 1 84 ? -2.993 -5.189 18.358 1.00 97.88 84 ILE A C 1
ATOM 611 O O . ILE A 1 84 ? -3.515 -5.115 19.472 1.00 97.88 84 ILE A O 1
ATOM 615 N N . ASN A 1 85 ? -1.829 -4.620 18.073 1.00 97.94 85 ASN A N 1
ATOM 616 C CA . ASN A 1 85 ? -0.990 -3.943 19.047 1.00 97.94 85 ASN A CA 1
ATOM 617 C C . ASN A 1 85 ? -0.829 -2.451 18.694 1.00 97.94 85 ASN A C 1
ATOM 619 O O . ASN A 1 85 ? -0.980 -2.054 17.534 1.00 97.94 85 ASN A O 1
ATOM 623 N N . PRO A 1 86 ? -0.539 -1.572 19.674 1.00 98.19 86 PRO A N 1
ATOM 624 C CA . PRO A 1 86 ? -0.116 -0.207 19.378 1.00 98.19 86 PRO A CA 1
ATOM 625 C C . PRO A 1 86 ? 1.090 -0.195 18.429 1.00 98.19 86 PRO A C 1
ATOM 627 O O . PRO A 1 86 ? 2.064 -0.912 18.652 1.00 98.19 86 PRO A O 1
ATOM 630 N N . GLY A 1 87 ? 1.038 0.644 17.399 1.00 97.25 87 GLY A N 1
ATOM 631 C CA . GLY A 1 87 ? 2.042 0.741 16.339 1.00 97.25 87 GLY A CA 1
ATOM 632 C C . GLY A 1 87 ? 1.722 -0.061 15.076 1.00 97.25 87 GLY A C 1
ATOM 633 O O . GLY A 1 87 ? 2.382 0.166 14.064 1.00 97.25 87 GLY A O 1
ATOM 634 N N . ASP A 1 88 ? 0.718 -0.941 15.106 1.00 98.25 88 ASP A N 1
ATOM 635 C CA . ASP A 1 88 ? 0.244 -1.632 13.905 1.00 98.25 88 ASP A CA 1
ATOM 636 C C . ASP A 1 88 ? -0.410 -0.652 12.920 1.00 98.25 88 ASP A C 1
ATOM 638 O O . ASP A 1 88 ? -1.051 0.329 13.318 1.00 98.25 88 ASP A O 1
ATOM 642 N N . ILE A 1 89 ? -0.268 -0.939 11.627 1.00 97.88 89 ILE A N 1
ATOM 643 C CA . ILE A 1 89 ? -0.885 -0.193 10.533 1.00 97.88 89 ILE A CA 1
ATOM 644 C C . ILE A 1 89 ? -2.165 -0.903 10.125 1.00 97.88 89 ILE A C 1
ATOM 646 O O . ILE A 1 89 ? -2.154 -2.032 9.654 1.00 97.88 89 ILE A O 1
ATOM 650 N N . LEU A 1 90 ? -3.288 -0.234 10.311 1.00 98.00 90 LEU A N 1
ATOM 651 C CA . LEU A 1 90 ? -4.619 -0.757 10.068 1.00 98.00 90 LEU A CA 1
ATOM 652 C C . LEU A 1 90 ? -5.078 -0.348 8.673 1.00 98.00 90 LEU A C 1
ATOM 654 O O . LEU A 1 90 ? -5.085 0.843 8.346 1.00 98.00 90 LEU A O 1
ATOM 658 N N . THR A 1 91 ? -5.518 -1.328 7.893 1.00 97.56 91 THR A N 1
ATOM 659 C CA . THR A 1 91 ? -6.190 -1.127 6.606 1.00 97.56 91 THR A CA 1
ATOM 660 C C . THR A 1 91 ? -7.564 -1.789 6.611 1.00 97.56 91 THR A C 1
ATOM 662 O O . THR A 1 91 ? -7.818 -2.702 7.392 1.00 97.56 91 THR A O 1
ATOM 665 N N . GLY A 1 92 ? -8.480 -1.303 5.785 1.00 97.38 92 GLY A N 1
ATOM 666 C CA . GLY A 1 92 ? -9.809 -1.888 5.628 1.00 97.38 92 GLY A CA 1
ATOM 667 C C . GLY A 1 92 ? -10.609 -1.154 4.564 1.00 97.38 92 GLY A C 1
ATOM 668 O O . GLY A 1 92 ? -10.327 0.004 4.259 1.00 97.38 92 GLY A O 1
ATOM 669 N N . SER A 1 93 ? -11.608 -1.815 3.986 1.00 96.19 93 SER A N 1
ATOM 670 C CA . SER A 1 93 ? -12.392 -1.311 2.849 1.00 96.19 93 SER A CA 1
ATOM 671 C C . SER A 1 93 ? -13.538 -0.371 3.240 1.00 96.19 93 SER A C 1
ATOM 673 O O . SER A 1 93 ? -14.108 0.325 2.390 1.00 96.19 93 SER A O 1
ATOM 675 N N . ALA A 1 94 ? -13.894 -0.314 4.526 1.00 92.88 94 ALA A N 1
ATOM 676 C CA . ALA A 1 94 ? -15.002 0.506 4.997 1.00 92.88 94 ALA A CA 1
ATOM 677 C C . ALA A 1 94 ? -14.797 2.000 4.678 1.00 92.88 94 ALA A C 1
ATOM 679 O O . ALA A 1 94 ? -13.689 2.530 4.733 1.00 92.88 94 ALA A O 1
ATOM 680 N N . ARG A 1 95 ? -15.897 2.695 4.351 1.00 90.94 95 ARG A N 1
ATOM 681 C CA . ARG A 1 95 ? -15.918 4.131 3.991 1.00 90.94 95 ARG A CA 1
ATOM 682 C C . ARG A 1 95 ? -14.983 4.524 2.830 1.00 90.94 95 ARG A C 1
ATOM 684 O O . ARG A 1 95 ? -14.611 5.687 2.728 1.00 90.94 95 ARG A O 1
ATOM 691 N N . GLY A 1 96 ? -14.672 3.593 1.928 1.00 89.75 96 GLY A N 1
ATOM 692 C CA . GLY A 1 96 ? -13.832 3.862 0.756 1.00 89.75 96 GLY A CA 1
ATOM 693 C C . GLY A 1 96 ? -12.341 3.623 0.985 1.00 89.75 96 GLY A C 1
ATOM 694 O O . GLY A 1 96 ? -11.538 4.072 0.173 1.00 89.75 96 GLY A O 1
ATOM 695 N N . GLY A 1 97 ? -11.979 2.913 2.054 1.00 94.12 97 GLY A N 1
ATOM 696 C CA . GLY A 1 97 ? -10.590 2.634 2.389 1.00 94.12 97 GLY A CA 1
ATOM 697 C C . GLY A 1 97 ? -10.068 3.543 3.496 1.00 94.12 97 GLY A C 1
ATOM 698 O O . GLY A 1 97 ? -10.389 4.731 3.551 1.00 94.12 97 GLY A O 1
ATOM 699 N N . TYR A 1 98 ? -9.227 3.006 4.372 1.00 96.06 98 TYR A N 1
ATOM 700 C CA . TYR A 1 98 ? -8.439 3.813 5.299 1.00 96.06 98 TYR A CA 1
ATOM 701 C C . TYR A 1 98 ? -7.074 3.184 5.552 1.00 96.06 98 TYR A C 1
ATOM 703 O O . TYR A 1 98 ? -6.896 1.980 5.412 1.00 96.06 98 TYR A O 1
ATOM 711 N N . LEU A 1 99 ? -6.129 4.030 5.960 1.00 97.12 99 LEU A N 1
ATOM 712 C CA . LEU A 1 99 ? -4.807 3.630 6.416 1.00 97.12 99 LEU A CA 1
ATOM 713 C C . LEU A 1 99 ? -4.486 4.412 7.689 1.00 97.12 99 LEU A C 1
ATOM 715 O O . LEU A 1 99 ? -4.463 5.648 7.677 1.00 97.12 99 LEU A O 1
ATOM 719 N N . ARG A 1 100 ? -4.326 3.709 8.810 1.00 98.12 100 ARG A N 1
ATOM 720 C CA . ARG A 1 100 ? -4.234 4.321 10.143 1.00 98.12 100 ARG A CA 1
ATOM 721 C C . ARG A 1 100 ? -3.224 3.606 11.024 1.00 98.12 100 ARG A C 1
ATOM 723 O O . ARG A 1 100 ? -3.193 2.389 11.029 1.00 98.12 100 ARG A O 1
ATOM 730 N N . THR A 1 101 ? -2.466 4.339 11.831 1.00 98.25 101 THR A N 1
ATOM 731 C CA . THR A 1 101 ? -1.571 3.737 12.832 1.00 98.25 101 THR A CA 1
ATOM 732 C C . THR A 1 101 ? -2.313 3.608 14.151 1.00 98.25 101 THR A C 1
ATOM 734 O O . THR A 1 101 ? -2.866 4.592 14.643 1.00 98.25 101 THR A O 1
ATOM 737 N N . SER A 1 102 ? -2.326 2.417 14.740 1.00 98.31 102 SER A N 1
ATOM 738 C CA . SER A 1 102 ? -2.899 2.173 16.064 1.00 98.31 102 SER A CA 1
ATOM 739 C C . SER A 1 102 ? -2.062 2.855 17.153 1.00 98.31 102 SER A C 1
ATOM 741 O O . SER A 1 102 ? -0.849 2.670 17.212 1.00 98.31 102 SER A O 1
ATOM 743 N N . VAL A 1 103 ? -2.684 3.639 18.036 1.00 98.38 103 VAL A N 1
ATOM 744 C CA . VAL A 1 103 ? -2.015 4.302 19.175 1.00 98.38 103 VAL A CA 1
ATOM 745 C C . VAL A 1 103 ? -2.370 3.624 20.489 1.00 98.38 103 VAL A C 1
ATOM 747 O O . VAL A 1 103 ? -1.513 3.415 21.345 1.00 98.38 103 VAL A O 1
ATOM 750 N N . SER A 1 104 ? -3.646 3.303 20.675 1.00 98.38 104 SER A N 1
ATOM 751 C CA . SER A 1 104 ? -4.143 2.627 21.867 1.00 98.38 104 SER A CA 1
ATOM 752 C 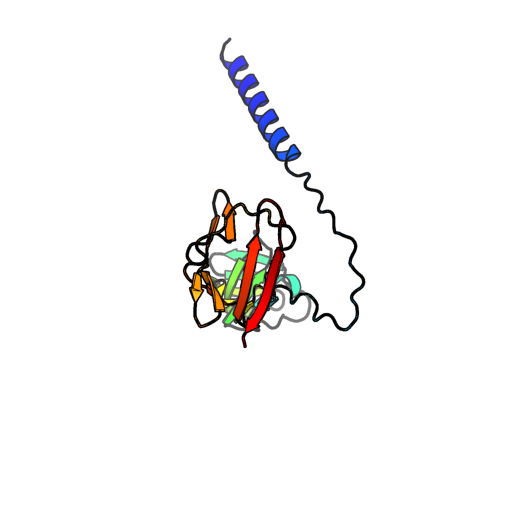C . SER A 1 104 ? -5.391 1.825 21.540 1.00 98.38 104 SER A C 1
ATOM 754 O O . SER A 1 104 ? -6.146 2.177 20.631 1.00 98.38 104 SER A O 1
ATOM 756 N N . LEU A 1 105 ? -5.604 0.750 22.296 1.00 98.44 105 LEU A N 1
ATOM 757 C CA . LEU A 1 105 ? -6.733 -0.153 22.130 1.00 98.44 105 LEU A CA 1
ATOM 758 C C . LEU A 1 105 ? -7.462 -0.320 23.458 1.00 98.44 105 LEU A C 1
ATOM 760 O O . LEU A 1 105 ? -6.839 -0.467 24.510 1.00 98.44 105 LEU A O 1
ATOM 764 N N . VAL A 1 106 ? -8.787 -0.315 23.394 1.00 98.25 106 VAL A N 1
ATOM 765 C CA . VAL A 1 106 ? -9.675 -0.661 24.500 1.00 98.25 106 VAL A CA 1
ATOM 766 C C . VAL A 1 106 ? -10.617 -1.748 24.008 1.00 98.25 106 VAL A C 1
ATOM 768 O O . VAL A 1 106 ? -11.474 -1.502 23.159 1.00 98.25 106 VAL A O 1
ATOM 771 N N . ASP A 1 107 ? -10.444 -2.947 24.548 1.00 97.88 107 ASP A N 1
ATOM 772 C CA . ASP A 1 107 ? -11.317 -4.086 24.292 1.00 97.88 107 ASP A CA 1
ATOM 773 C C . ASP A 1 107 ? -12.427 -4.150 25.356 1.00 97.88 107 ASP A C 1
ATOM 775 O O . ASP A 1 107 ? -12.161 -4.130 26.561 1.00 97.88 107 ASP A O 1
ATOM 779 N N . THR A 1 108 ? -13.684 -4.201 24.912 1.00 97.62 108 THR A N 1
ATOM 780 C CA . THR A 1 108 ? -14.874 -4.342 25.768 1.00 97.62 108 THR A CA 1
ATOM 781 C C . THR A 1 108 ? -15.488 -5.748 25.729 1.00 97.62 108 THR A C 1
ATOM 783 O O . THR A 1 108 ? -16.557 -5.975 26.300 1.00 97.62 108 THR A O 1
ATOM 786 N N . GLY A 1 109 ? -14.845 -6.698 25.048 1.00 96.25 109 GLY A N 1
ATOM 787 C CA . GLY A 1 109 ? -15.243 -8.097 24.880 1.00 96.25 109 GLY A CA 1
ATOM 788 C C . GLY A 1 109 ? -16.124 -8.373 23.658 1.00 96.25 109 GLY A C 1
ATOM 789 O O . GLY A 1 109 ? -16.229 -9.518 23.227 1.00 96.25 109 GLY A O 1
ATOM 790 N N . THR A 1 110 ? -16.766 -7.346 23.099 1.00 96.88 110 THR A N 1
ATOM 791 C CA . THR A 1 110 ? -17.546 -7.433 21.840 1.00 96.88 110 THR A CA 1
ATOM 792 C C . THR A 1 110 ? -17.215 -6.315 20.860 1.00 96.88 110 THR A C 1
ATOM 794 O O . THR A 1 110 ? -17.546 -6.408 19.675 1.00 96.88 110 THR A O 1
ATOM 797 N N . SER A 1 111 ? -16.539 -5.275 21.351 1.00 97.88 111 SER A N 1
ATOM 798 C CA . SER A 1 111 ? -16.079 -4.159 20.551 1.00 97.88 111 SER A CA 1
ATOM 799 C C . SER A 1 111 ? -14.628 -3.848 20.866 1.00 97.88 111 SER A C 1
ATOM 801 O O . SER A 1 111 ? -14.202 -3.897 22.019 1.00 97.88 111 SER A O 1
ATOM 803 N N . LEU A 1 112 ? -13.901 -3.459 19.827 1.00 98.38 112 LEU A N 1
ATOM 804 C CA . LEU A 1 112 ? -12.538 -2.972 19.914 1.00 98.38 112 LEU A CA 1
ATOM 805 C C . LEU A 1 112 ? -12.536 -1.488 19.550 1.00 98.38 112 LEU A C 1
ATOM 807 O O . LEU A 1 112 ? -12.858 -1.117 18.419 1.00 98.38 112 LEU A O 1
ATOM 811 N N . ILE A 1 113 ? -12.217 -0.639 20.522 1.00 98.38 113 ILE A N 1
ATOM 812 C CA . ILE A 1 113 ? -12.121 0.810 20.343 1.00 98.38 113 ILE A CA 1
ATOM 813 C C . ILE A 1 113 ? -10.646 1.156 20.191 1.00 98.38 113 ILE A C 1
ATOM 815 O O . ILE A 1 113 ? -9.858 0.954 21.114 1.00 98.38 113 ILE A O 1
ATOM 819 N N . ILE A 1 114 ? -10.273 1.677 19.029 1.00 98.50 114 ILE A N 1
ATOM 820 C CA . ILE A 1 114 ? -8.891 1.975 18.674 1.00 98.50 114 ILE A CA 1
ATOM 821 C C . ILE A 1 114 ? -8.744 3.480 18.487 1.00 98.50 114 ILE A C 1
ATOM 823 O O . ILE A 1 114 ? -9.430 4.077 17.659 1.00 98.50 114 ILE A O 1
ATOM 827 N N . THR A 1 115 ? -7.830 4.095 19.233 1.00 98.62 115 THR A N 1
ATOM 828 C CA . THR A 1 115 ? -7.374 5.458 18.932 1.00 98.62 115 THR A CA 1
ATOM 829 C C . THR A 1 115 ? -6.265 5.364 17.901 1.00 98.62 115 THR A C 1
ATOM 831 O O . THR A 1 115 ? -5.339 4.570 18.066 1.00 98.62 115 THR A O 1
ATOM 834 N N . THR A 1 116 ? -6.347 6.164 16.847 1.00 98.56 116 THR A N 1
ATOM 835 C CA . THR A 1 116 ? -5.452 6.072 15.695 1.00 98.56 116 THR A CA 1
ATOM 836 C C . THR A 1 116 ? -4.736 7.386 15.395 1.00 98.56 116 THR A C 1
ATOM 838 O O . THR A 1 116 ? -5.063 8.433 15.944 1.00 98.56 116 THR A O 1
ATOM 841 N N . LEU A 1 117 ? -3.750 7.330 14.506 1.00 98.25 117 LEU A N 1
ATOM 842 C CA . LEU A 1 117 ? -3.215 8.480 13.781 1.00 98.25 117 LEU A CA 1
ATOM 843 C C . LEU A 1 117 ? -3.288 8.208 12.280 1.00 98.25 117 LEU A C 1
ATOM 845 O O . LEU A 1 117 ? -3.476 7.069 11.847 1.00 98.25 117 LEU A O 1
ATOM 849 N N . GLN A 1 118 ? -3.161 9.260 11.474 1.00 97.81 118 GLN A N 1
ATOM 850 C CA . GLN A 1 118 ? -3.003 9.105 10.032 1.00 97.81 118 GLN A CA 1
ATOM 851 C C . GLN A 1 118 ? -1.705 8.336 9.746 1.00 97.81 118 GLN A C 1
ATOM 853 O O . GLN A 1 118 ? -0.642 8.771 10.183 1.00 97.81 118 GLN A O 1
ATOM 858 N N . ALA A 1 119 ? -1.805 7.224 9.017 1.00 96.81 119 ALA A N 1
ATOM 859 C CA . ALA A 1 119 ? -0.647 6.508 8.490 1.00 96.81 119 ALA A CA 1
ATOM 860 C C . ALA A 1 119 ? -0.362 6.943 7.049 1.00 96.81 119 ALA A C 1
ATOM 862 O O . ALA A 1 119 ? -1.246 7.457 6.347 1.00 96.81 119 ALA A O 1
ATOM 863 N N . THR A 1 120 ? 0.868 6.714 6.613 1.00 92.88 120 THR A N 1
ATOM 864 C CA . THR A 1 120 ? 1.330 6.901 5.238 1.00 92.88 120 THR A CA 1
ATOM 865 C C . THR A 1 120 ? 1.549 5.550 4.559 1.00 92.88 120 THR A C 1
ATOM 867 O O . THR A 1 120 ? 1.630 4.516 5.219 1.00 92.88 120 THR A O 1
ATOM 870 N N . ILE A 1 121 ? 1.634 5.543 3.227 1.00 89.69 121 ILE A N 1
ATOM 871 C CA . ILE A 1 121 ? 1.952 4.322 2.469 1.00 89.69 121 ILE A CA 1
ATOM 872 C C . ILE A 1 121 ? 3.345 3.796 2.850 1.00 89.69 121 ILE A C 1
ATOM 874 O O . ILE A 1 121 ? 3.523 2.584 2.933 1.00 89.69 121 ILE A O 1
ATOM 878 N N . ASP A 1 122 ? 4.281 4.693 3.167 1.00 87.38 122 ASP A N 1
ATOM 879 C CA . ASP A 1 122 ? 5.629 4.341 3.628 1.00 87.38 122 ASP A CA 1
ATOM 880 C C . ASP A 1 122 ? 5.606 3.576 4.960 1.00 87.38 122 ASP A C 1
ATOM 882 O O . ASP A 1 122 ? 6.470 2.743 5.202 1.00 87.38 122 ASP A O 1
ATOM 886 N N . ASP A 1 123 ? 4.605 3.811 5.816 1.00 91.19 123 ASP A N 1
ATOM 887 C CA . ASP A 1 123 ? 4.446 3.043 7.056 1.00 91.19 123 ASP A CA 1
ATOM 888 C C . ASP A 1 123 ? 3.918 1.620 6.793 1.00 91.19 123 ASP A C 1
ATOM 890 O O . ASP A 1 123 ? 4.153 0.709 7.586 1.00 91.19 123 ASP A O 1
ATOM 894 N N . ALA A 1 124 ? 3.157 1.435 5.709 1.00 90.38 124 ALA A N 1
ATOM 895 C CA . ALA A 1 124 ? 2.464 0.188 5.387 1.00 90.38 124 ALA A CA 1
ATOM 896 C C . ALA A 1 124 ? 3.314 -0.797 4.568 1.00 90.38 124 ALA A C 1
ATOM 898 O O . ALA A 1 124 ? 3.032 -1.999 4.568 1.00 90.38 124 ALA A O 1
ATOM 899 N N . LEU A 1 125 ? 4.317 -0.292 3.851 1.00 86.88 125 LEU A N 1
ATOM 900 C CA . LEU A 1 125 ? 5.161 -1.062 2.947 1.00 86.88 125 LEU A CA 1
ATOM 901 C C . LEU A 1 125 ? 6.590 -1.112 3.487 1.00 86.88 125 LEU A C 1
ATOM 903 O O . LEU A 1 125 ? 7.232 -0.076 3.623 1.00 86.88 125 LEU A O 1
ATOM 907 N N . ASP A 1 126 ? 7.116 -2.314 3.714 1.00 78.00 126 ASP A N 1
ATOM 908 C CA . ASP A 1 126 ? 8.542 -2.478 4.033 1.00 78.00 126 ASP A CA 1
ATOM 909 C C . ASP A 1 126 ? 9.396 -2.392 2.754 1.00 78.00 126 ASP A C 1
ATOM 911 O O . ASP A 1 126 ? 10.560 -1.984 2.778 1.00 78.00 126 ASP A O 1
ATOM 915 N N . GLY A 1 127 ? 8.800 -2.734 1.608 1.00 67.25 127 GLY A N 1
ATOM 916 C CA . GLY A 1 127 ? 9.415 -2.593 0.301 1.00 67.25 127 GLY A CA 1
ATOM 917 C C . GLY A 1 127 ? 8.430 -2.820 -0.841 1.00 67.25 127 GLY A C 1
ATOM 918 O O . GLY A 1 127 ? 7.434 -3.535 -0.725 1.00 67.25 127 GLY A O 1
ATOM 919 N N . ALA A 1 128 ? 8.737 -2.222 -1.987 1.00 57.03 128 ALA A N 1
ATOM 920 C CA . ALA A 1 128 ? 8.038 -2.468 -3.237 1.00 57.03 128 ALA A CA 1
ATOM 921 C C . ALA A 1 128 ? 9.065 -2.791 -4.319 1.00 57.03 128 ALA A C 1
ATOM 923 O O . ALA A 1 128 ? 10.042 -2.060 -4.500 1.00 57.03 128 ALA A O 1
ATOM 924 N N . ARG A 1 129 ? 8.841 -3.878 -5.056 1.00 56.12 129 ARG A N 1
ATOM 925 C CA . ARG A 1 129 ? 9.621 -4.205 -6.245 1.00 56.12 129 ARG A CA 1
ATOM 926 C C . ARG A 1 129 ? 8.706 -4.209 -7.456 1.00 56.12 129 ARG A C 1
ATOM 928 O O . ARG A 1 129 ? 7.836 -5.068 -7.575 1.00 56.12 129 ARG A O 1
ATOM 935 N N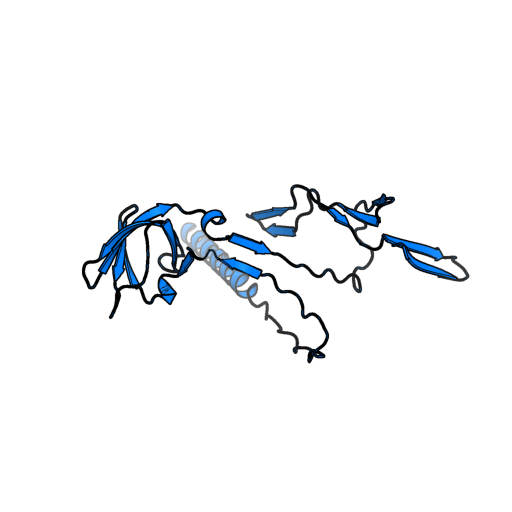 . ILE A 1 130 ? 8.980 -3.289 -8.373 1.00 59.28 130 ILE A N 1
ATOM 936 C CA . ILE A 1 130 ? 8.371 -3.257 -9.701 1.00 59.28 130 ILE A CA 1
ATOM 937 C C . ILE A 1 130 ? 9.342 -3.934 -10.670 1.00 59.28 130 ILE A C 1
ATOM 939 O O . ILE A 1 130 ? 10.513 -3.557 -10.756 1.00 59.28 130 ILE A O 1
ATOM 943 N N . SER A 1 131 ? 8.869 -4.950 -11.379 1.00 50.62 131 SER A N 1
ATOM 944 C CA . SER A 1 131 ? 9.612 -5.686 -12.395 1.00 50.62 131 SER A CA 1
ATOM 945 C C . SER A 1 131 ? 8.914 -5.516 -13.740 1.00 50.62 131 SER A C 1
ATOM 947 O O . SER A 1 131 ? 7.917 -6.167 -14.033 1.00 50.62 131 SER A O 1
ATOM 949 N N . ALA A 1 132 ? 9.470 -4.664 -14.599 1.00 50.38 132 ALA A N 1
ATOM 950 C CA . ALA A 1 132 ? 8.991 -4.506 -15.967 1.00 50.38 132 ALA A CA 1
ATOM 951 C C . ALA A 1 132 ? 9.818 -5.370 -16.933 1.00 50.38 132 ALA A C 1
ATOM 953 O O . ALA A 1 132 ? 11.048 -5.315 -16.927 1.00 50.38 132 ALA A O 1
ATOM 954 N N . SER A 1 133 ? 9.142 -6.132 -17.796 1.00 47.59 133 SER A N 1
ATOM 955 C CA . SER A 1 133 ? 9.764 -6.770 -18.960 1.00 47.59 133 SER A CA 1
ATOM 956 C C . SER A 1 133 ? 9.461 -5.933 -20.197 1.00 47.59 133 SER A C 1
ATOM 958 O O . SER A 1 133 ? 8.300 -5.738 -20.556 1.00 47.59 133 SER A O 1
ATOM 960 N N . ILE A 1 134 ? 10.507 -5.399 -20.826 1.00 50.41 134 ILE A N 1
ATOM 961 C CA . ILE A 1 134 ? 10.384 -4.621 -22.058 1.00 50.41 134 ILE A CA 1
ATOM 962 C C . ILE A 1 134 ? 10.689 -5.551 -23.231 1.00 50.41 134 ILE A C 1
ATOM 964 O O . ILE A 1 134 ? 11.842 -5.915 -23.459 1.00 50.41 134 ILE A O 1
ATOM 968 N N . ASP A 1 135 ? 9.653 -5.919 -23.986 1.00 50.06 135 ASP A N 1
ATOM 969 C CA . ASP A 1 135 ? 9.808 -6.647 -25.246 1.00 50.06 135 ASP A CA 1
ATOM 970 C C . ASP A 1 135 ? 10.118 -5.671 -26.393 1.00 50.06 135 ASP A C 1
ATOM 972 O O . ASP A 1 135 ? 9.306 -4.821 -26.773 1.00 50.06 135 ASP A O 1
ATOM 976 N N . PHE A 1 136 ? 11.318 -5.796 -26.956 1.00 51.38 136 PHE A N 1
ATOM 977 C CA . PHE A 1 136 ? 11.775 -4.987 -28.084 1.00 51.38 136 PHE A CA 1
ATOM 978 C C . PHE A 1 136 ? 11.374 -5.557 -29.453 1.00 51.38 136 PHE A C 1
ATOM 980 O O . PHE A 1 136 ? 11.564 -4.871 -30.458 1.00 51.38 136 PHE A O 1
ATOM 987 N N . ALA A 1 137 ? 10.799 -6.763 -29.530 1.00 47.56 137 ALA A N 1
ATOM 988 C CA . ALA A 1 137 ? 10.546 -7.459 -30.794 1.00 47.56 137 ALA A CA 1
ATOM 989 C C . ALA A 1 137 ? 9.556 -6.734 -31.728 1.00 47.56 137 ALA A C 1
ATOM 991 O O . ALA A 1 137 ? 9.600 -6.939 -32.938 1.00 47.56 137 ALA A O 1
ATOM 992 N N . ASN A 1 138 ? 8.702 -5.853 -31.192 1.00 44.06 138 ASN A N 1
ATOM 993 C CA . ASN A 1 138 ? 7.646 -5.166 -31.947 1.00 44.06 138 ASN A CA 1
ATOM 994 C C . ASN A 1 138 ? 7.767 -3.633 -31.983 1.00 44.06 138 ASN A C 1
ATOM 996 O O . ASN A 1 138 ? 6.845 -2.953 -32.438 1.00 44.06 138 ASN A O 1
ATOM 1000 N N . ARG A 1 139 ? 8.887 -3.048 -31.536 1.00 44.81 139 ARG A N 1
ATOM 1001 C CA . ARG A 1 139 ? 9.069 -1.592 -31.626 1.00 44.81 139 ARG A CA 1
ATOM 1002 C C . ARG A 1 139 ? 9.536 -1.198 -33.027 1.00 44.81 139 ARG A C 1
ATOM 1004 O O . ARG A 1 139 ? 10.724 -1.192 -33.330 1.00 44.81 139 ARG A O 1
ATOM 1011 N N . THR A 1 140 ? 8.594 -0.813 -33.888 1.00 44.78 140 THR A N 1
ATOM 1012 C CA . THR A 1 140 ? 8.904 -0.029 -35.092 1.00 44.78 140 THR A CA 1
ATOM 1013 C C . THR A 1 140 ? 9.598 1.263 -34.662 1.00 44.78 140 THR A C 1
ATOM 1015 O O . THR A 1 140 ? 8.999 2.046 -33.932 1.00 44.78 140 THR A O 1
ATOM 1018 N N . ASN A 1 141 ? 10.850 1.450 -35.088 1.00 45.28 141 ASN A N 1
ATOM 1019 C CA . ASN A 1 141 ? 11.757 2.587 -34.858 1.00 45.28 141 ASN A CA 1
ATOM 1020 C C . ASN A 1 141 ? 11.099 3.989 -34.888 1.00 45.28 141 ASN A C 1
ATOM 1022 O O . ASN A 1 141 ? 11.308 4.734 -35.844 1.00 45.28 141 ASN A O 1
ATOM 1026 N N . GLN A 1 142 ? 10.315 4.382 -33.882 1.00 44.94 142 GLN A N 1
ATOM 1027 C CA . GLN A 1 142 ? 9.684 5.709 -33.869 1.00 44.94 142 GLN A CA 1
ATOM 1028 C C . GLN A 1 142 ? 10.209 6.646 -32.784 1.00 44.94 142 GLN A C 1
ATOM 1030 O O . GLN A 1 142 ? 10.152 7.851 -32.993 1.00 44.94 142 GLN A O 1
ATOM 1035 N N . HIS A 1 143 ? 10.845 6.153 -31.717 1.00 46.53 143 HIS A N 1
ATOM 1036 C CA . HIS A 1 143 ? 11.413 7.024 -30.682 1.00 46.53 143 HIS A CA 1
ATOM 1037 C C . HIS A 1 143 ? 12.760 6.499 -30.169 1.00 46.53 143 HIS A C 1
ATOM 1039 O O . HIS A 1 143 ? 12.848 5.876 -29.115 1.00 46.53 143 HIS A O 1
ATOM 1045 N N . ALA A 1 144 ? 13.830 6.742 -30.931 1.00 45.78 144 ALA A N 1
ATOM 1046 C CA . ALA A 1 144 ? 15.196 6.610 -30.426 1.00 45.78 144 ALA A CA 1
ATOM 1047 C C . ALA A 1 144 ? 15.501 7.813 -29.514 1.00 45.78 144 ALA A C 1
ATOM 1049 O O . ALA A 1 144 ? 16.071 8.813 -29.949 1.00 45.78 144 ALA A O 1
ATOM 1050 N N . HIS A 1 145 ? 15.053 7.749 -28.260 1.00 53.53 145 HIS A N 1
ATOM 1051 C CA . HIS A 1 145 ? 15.394 8.745 -27.247 1.00 53.53 145 HIS A CA 1
ATOM 1052 C C . HIS A 1 145 ? 16.853 8.575 -26.831 1.00 53.53 145 HIS A C 1
ATOM 1054 O O . HIS A 1 145 ? 17.173 7.621 -26.140 1.00 53.53 145 HIS A O 1
ATOM 1060 N N . ASN A 1 146 ? 17.714 9.494 -27.277 1.00 56.94 146 ASN A N 1
ATOM 1061 C CA . ASN A 1 146 ? 18.986 9.907 -26.662 1.00 56.94 146 ASN A CA 1
ATOM 1062 C C . ASN A 1 146 ? 19.845 8.814 -25.985 1.00 56.94 146 ASN A C 1
ATOM 1064 O O . ASN A 1 146 ? 20.493 9.054 -24.968 1.00 56.94 146 ASN A O 1
ATOM 1068 N N . THR A 1 147 ? 19.866 7.609 -26.547 1.00 54.84 147 THR A N 1
ATOM 1069 C CA . THR A 1 147 ? 20.616 6.481 -26.002 1.00 54.84 147 THR A CA 1
ATOM 1070 C C . THR A 1 147 ? 22.101 6.708 -26.226 1.00 54.84 147 THR A C 1
ATOM 1072 O O . THR A 1 147 ? 22.534 6.903 -27.365 1.00 54.84 147 THR A O 1
ATOM 1075 N N . GLN A 1 148 ? 22.884 6.675 -25.150 1.00 58.81 148 GLN A N 1
ATOM 1076 C CA . GLN A 1 148 ? 24.332 6.832 -25.215 1.00 58.81 148 GLN A CA 1
ATOM 1077 C C . GLN A 1 148 ? 24.994 5.487 -24.931 1.00 58.81 148 GLN A C 1
ATOM 1079 O O . GLN A 1 148 ? 24.761 4.859 -23.899 1.00 58.81 148 GLN A O 1
ATOM 1084 N N . ALA A 1 149 ? 25.839 5.043 -25.856 1.00 55.09 149 ALA A N 1
ATOM 1085 C CA . ALA A 1 149 ? 26.786 3.979 -25.567 1.00 55.09 149 ALA A CA 1
ATOM 1086 C C . ALA A 1 149 ? 27.937 4.577 -24.749 1.00 55.09 149 ALA A C 1
ATOM 1088 O O . ALA A 1 149 ? 28.544 5.565 -25.170 1.00 55.09 149 ALA A O 1
ATOM 1089 N N . ASN A 1 150 ? 28.250 3.989 -23.597 1.00 62.16 150 ASN A N 1
ATOM 1090 C CA . ASN A 1 150 ? 29.441 4.336 -22.826 1.00 62.16 150 ASN A CA 1
ATOM 1091 C C . ASN A 1 150 ? 30.311 3.092 -22.594 1.00 62.16 150 ASN A C 1
ATOM 1093 O O . ASN A 1 150 ? 29.957 1.976 -22.971 1.00 62.16 150 ASN A O 1
ATOM 1097 N N . SER A 1 151 ? 31.477 3.275 -21.972 1.00 57.09 151 SER A N 1
ATOM 1098 C CA . SER A 1 151 ? 32.415 2.180 -21.683 1.00 57.09 151 SER A CA 1
ATOM 1099 C C . SER A 1 151 ? 31.862 1.100 -20.743 1.00 57.09 151 SER A C 1
ATOM 1101 O O . SER A 1 151 ? 32.491 0.058 -20.593 1.00 57.09 151 SER A O 1
ATOM 1103 N N . SER A 1 152 ? 30.722 1.346 -20.096 1.00 59.69 152 SER A N 1
ATOM 1104 C CA . SER A 1 152 ? 30.072 0.451 -19.135 1.00 59.69 152 SER A CA 1
ATOM 1105 C C . SER A 1 152 ? 28.859 -0.282 -19.719 1.00 59.69 152 SER A C 1
ATOM 1107 O O . SER A 1 152 ? 28.321 -1.166 -19.051 1.00 59.69 152 SER A O 1
ATOM 1109 N N . GLY A 1 153 ? 28.433 0.061 -20.941 1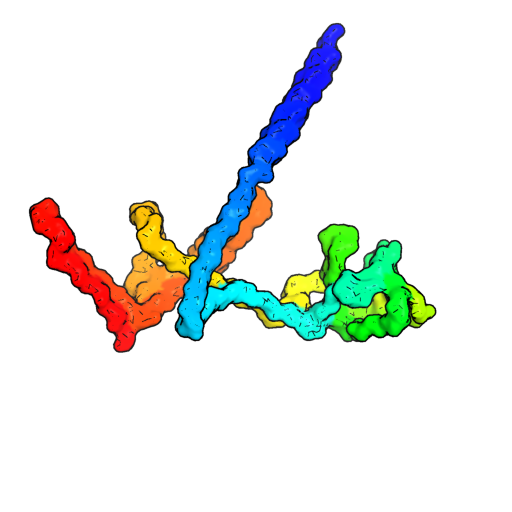.00 64.69 153 GLY A N 1
ATOM 1110 C CA . GLY A 1 153 ? 27.333 -0.594 -21.640 1.00 64.69 153 GLY A CA 1
ATOM 1111 C C . GLY A 1 153 ? 26.420 0.346 -22.415 1.00 64.69 153 GLY A C 1
ATOM 1112 O O . GLY A 1 153 ? 26.755 1.491 -22.726 1.00 64.69 153 GLY A O 1
ATOM 1113 N N . TYR A 1 154 ? 25.253 -0.194 -22.760 1.00 67.62 154 TYR A N 1
ATOM 1114 C CA . TYR A 1 154 ? 24.160 0.580 -23.328 1.00 67.62 154 TYR A CA 1
ATOM 1115 C C . TYR A 1 154 ? 23.375 1.192 -22.173 1.00 67.62 154 TYR A C 1
ATOM 1117 O O . TYR A 1 154 ? 22.864 0.453 -21.326 1.00 67.62 154 TYR A O 1
ATOM 1125 N N . VAL A 1 155 ? 23.327 2.522 -22.121 1.00 65.75 155 VAL A N 1
ATOM 1126 C CA . VAL A 1 155 ? 22.626 3.260 -21.073 1.00 65.75 155 VAL A CA 1
ATOM 1127 C C . VAL A 1 155 ? 21.383 3.898 -21.667 1.00 65.75 155 VAL A C 1
ATOM 1129 O O . VAL A 1 155 ? 21.458 4.685 -22.616 1.00 65.75 155 VAL A O 1
ATOM 1132 N N . VAL A 1 156 ? 20.234 3.547 -21.097 1.00 75.56 156 VAL A N 1
ATOM 1133 C CA . VAL A 1 156 ? 18.972 4.235 -21.359 1.00 75.56 156 VAL A CA 1
ATOM 1134 C C . VAL A 1 156 ? 18.690 5.116 -20.147 1.00 75.56 156 VAL A C 1
ATOM 1136 O O . VAL A 1 156 ? 18.331 4.576 -19.097 1.00 75.56 156 VAL A O 1
ATOM 1139 N N . PRO A 1 157 ? 18.900 6.442 -20.247 1.00 76.38 157 PRO A N 1
ATOM 1140 C CA . PRO A 1 157 ? 18.507 7.342 -19.177 1.00 76.38 157 PRO A CA 1
ATOM 1141 C C . PRO A 1 157 ? 16.986 7.291 -19.040 1.00 76.38 157 PRO A C 1
ATOM 1143 O O . PRO A 1 157 ? 16.266 7.322 -20.037 1.00 76.38 157 PRO A O 1
ATOM 1146 N N . LEU A 1 158 ? 16.519 7.182 -17.804 1.00 78.38 158 LEU A N 1
ATOM 1147 C CA . LEU A 1 158 ? 15.105 7.217 -17.457 1.00 78.38 158 LEU A CA 1
ATOM 1148 C C . LEU A 1 158 ? 14.692 8.576 -16.896 1.00 78.38 158 LEU A C 1
ATOM 1150 O O . LEU A 1 158 ? 13.511 8.778 -16.669 1.00 78.38 158 LEU A O 1
ATOM 1154 N N . THR A 1 159 ? 15.625 9.500 -16.658 1.00 81.31 159 THR A N 1
ATOM 1155 C CA . THR A 1 159 ? 15.323 10.833 -16.120 1.00 81.31 159 THR A CA 1
ATOM 1156 C C . THR A 1 159 ? 14.206 11.512 -16.918 1.00 81.31 159 THR A C 1
ATOM 1158 O O . THR A 1 159 ? 14.292 11.624 -18.141 1.00 81.31 159 THR A O 1
ATOM 1161 N N . ASP A 1 160 ? 13.169 11.953 -16.205 1.00 81.75 160 ASP A N 1
ATOM 1162 C CA . ASP A 1 160 ? 11.940 12.566 -16.720 1.00 81.75 160 ASP A CA 1
ATOM 1163 C C . ASP A 1 160 ? 11.053 11.657 -17.590 1.00 81.75 160 ASP A C 1
ATOM 1165 O O . ASP A 1 160 ? 10.037 12.113 -18.120 1.00 81.75 160 ASP A O 1
ATOM 1169 N N . GLU A 1 161 ? 11.371 10.365 -17.704 1.00 80.69 161 GLU A N 1
ATOM 1170 C CA . GLU A 1 161 ? 10.547 9.421 -18.451 1.00 80.69 161 GLU A CA 1
ATOM 1171 C C . GLU A 1 161 ? 9.236 9.167 -17.697 1.00 80.69 161 GLU A C 1
ATOM 1173 O O . GLU A 1 161 ? 9.216 8.776 -16.523 1.00 80.69 161 GLU A O 1
ATOM 1178 N N . ILE A 1 162 ? 8.123 9.409 -18.389 1.00 78.69 162 ILE A N 1
ATOM 1179 C CA . ILE A 1 162 ? 6.770 9.252 -17.861 1.00 78.69 162 ILE A CA 1
ATOM 1180 C C . ILE A 1 162 ? 6.357 7.787 -18.009 1.00 78.69 162 ILE A C 1
ATOM 1182 O O . ILE A 1 162 ? 6.153 7.290 -19.114 1.00 78.69 162 ILE A O 1
ATOM 1186 N N . ILE A 1 163 ? 6.193 7.107 -16.878 1.00 78.81 163 ILE A N 1
ATOM 1187 C CA . ILE A 1 163 ? 5.753 5.707 -16.808 1.00 78.81 163 ILE A CA 1
ATOM 1188 C C . ILE A 1 163 ? 4.233 5.632 -16.961 1.00 78.81 163 ILE A C 1
ATOM 1190 O O . ILE A 1 163 ? 3.691 4.707 -17.563 1.00 78.81 163 ILE A O 1
ATOM 1194 N N . TYR A 1 164 ? 3.545 6.620 -16.394 1.00 69.88 164 TYR A N 1
ATOM 1195 C CA . TYR A 1 164 ? 2.096 6.713 -16.385 1.00 69.88 164 TYR A CA 1
ATOM 1196 C C . TYR A 1 164 ? 1.673 8.177 -16.371 1.00 69.88 164 TYR A C 1
ATOM 1198 O O . TYR A 1 164 ? 2.233 8.986 -15.630 1.00 69.88 164 TYR A O 1
ATOM 1206 N N . SER A 1 165 ? 0.663 8.520 -17.164 1.00 75.19 165 SER A N 1
ATOM 1207 C CA . SER A 1 165 ? 0.031 9.833 -17.108 1.00 75.19 165 SER A CA 1
ATOM 1208 C C . SER A 1 165 ? -1.442 9.725 -17.483 1.00 75.19 165 SER A C 1
ATOM 1210 O O . SER A 1 165 ? -1.792 9.089 -18.478 1.00 75.19 165 SER A O 1
ATOM 1212 N N . ASP A 1 166 ? -2.286 10.350 -16.670 1.00 84.56 166 ASP A N 1
ATOM 1213 C CA . ASP A 1 166 ? -3.689 10.634 -16.949 1.00 84.56 166 ASP A CA 1
ATOM 1214 C C . ASP A 1 166 ? -3.995 12.116 -16.658 1.00 84.56 166 ASP A C 1
ATOM 1216 O O . ASP A 1 166 ? -3.093 12.912 -16.385 1.00 84.56 166 ASP A O 1
ATOM 1220 N N . ASP A 1 167 ? -5.272 12.501 -16.711 1.00 84.50 167 ASP A N 1
ATOM 1221 C CA . ASP A 1 167 ? -5.717 13.887 -16.505 1.00 84.50 167 ASP A CA 1
ATOM 1222 C C . ASP A 1 167 ? -5.381 14.460 -15.110 1.00 84.50 167 ASP A C 1
ATOM 1224 O O . ASP A 1 167 ? -5.447 15.672 -14.899 1.00 84.50 167 ASP A O 1
ATOM 1228 N N . THR A 1 168 ? -5.057 13.609 -14.138 1.00 81.81 168 THR A N 1
ATOM 1229 C CA . THR A 1 168 ? -4.909 13.962 -12.717 1.00 81.81 168 THR A CA 1
ATOM 1230 C C . THR A 1 168 ? -3.595 13.508 -12.091 1.00 81.81 168 THR A C 1
ATOM 1232 O O . THR A 1 168 ? -3.165 14.090 -11.097 1.00 81.81 168 THR A O 1
ATOM 1235 N N . THR A 1 169 ? -2.953 12.490 -12.657 1.00 69.88 169 THR A N 1
ATOM 1236 C CA . THR A 1 169 ? -1.811 11.801 -12.067 1.00 69.88 169 THR A CA 1
ATOM 1237 C C . THR A 1 169 ? -0.730 11.625 -13.114 1.00 69.88 169 THR A C 1
ATOM 1239 O O . THR A 1 169 ? -0.985 11.180 -14.227 1.00 69.88 169 THR A O 1
ATOM 1242 N N . THR A 1 170 ? 0.506 11.959 -12.755 1.00 80.25 170 THR A N 1
ATOM 1243 C CA . THR A 1 170 ? 1.688 11.650 -13.561 1.00 80.25 170 THR A CA 1
ATOM 1244 C C . THR A 1 170 ? 2.716 10.981 -12.667 1.00 80.25 170 THR A C 1
ATOM 1246 O O . THR A 1 170 ? 3.027 11.491 -11.593 1.00 80.25 170 THR A O 1
ATOM 1249 N N . ILE A 1 171 ? 3.218 9.836 -13.115 1.00 77.06 171 ILE A N 1
ATOM 1250 C CA . ILE A 1 171 ? 4.304 9.097 -12.480 1.00 77.06 171 ILE A CA 1
ATOM 1251 C C . ILE A 1 171 ? 5.467 9.116 -13.459 1.00 77.06 171 ILE A C 1
ATOM 1253 O O . ILE A 1 171 ? 5.365 8.591 -14.571 1.00 77.06 171 ILE A O 1
ATOM 1257 N N . ASN A 1 172 ? 6.566 9.728 -13.046 1.00 86.00 172 ASN A N 1
ATOM 1258 C CA . ASN A 1 172 ? 7.800 9.778 -13.807 1.00 86.00 172 ASN A CA 1
ATOM 1259 C C . ASN A 1 172 ? 8.979 9.321 -12.949 1.00 86.00 172 ASN A C 1
ATOM 1261 O O . ASN A 1 172 ? 8.917 9.303 -11.718 1.00 86.00 172 ASN A O 1
ATOM 1265 N N . PHE A 1 173 ? 10.067 8.957 -13.614 1.00 76.25 173 PHE A N 1
ATOM 1266 C CA . PHE A 1 173 ? 11.351 8.811 -12.948 1.00 76.25 173 PHE A CA 1
ATOM 1267 C C . PHE A 1 173 ? 11.960 10.202 -12.747 1.00 76.25 173 PHE A C 1
ATOM 1269 O O . PHE A 1 173 ? 12.217 10.921 -13.710 1.00 76.25 173 PHE A O 1
ATOM 1276 N N . SER A 1 174 ? 12.201 10.593 -11.496 1.00 75.50 174 SER A N 1
ATOM 1277 C CA . SER A 1 174 ? 12.911 11.842 -11.186 1.00 75.50 174 SER A CA 1
ATOM 1278 C C . SER A 1 174 ? 14.394 11.777 -11.561 1.00 75.50 174 SER A C 1
ATOM 1280 O O . SER A 1 174 ? 15.001 12.798 -11.867 1.00 75.50 174 SER A O 1
ATOM 1282 N N . ASP A 1 175 ? 14.964 10.574 -11.531 1.00 75.75 175 ASP A N 1
ATOM 1283 C CA . ASP A 1 175 ? 16.302 10.227 -11.992 1.00 75.75 175 ASP A CA 1
ATOM 1284 C C . ASP A 1 175 ? 16.384 8.699 -12.172 1.00 75.75 175 ASP A C 1
ATOM 1286 O O . ASP A 1 175 ? 15.571 7.958 -11.611 1.00 75.75 175 ASP A O 1
ATOM 1290 N N . GLY A 1 176 ? 17.356 8.215 -12.942 1.00 75.56 176 GLY A N 1
ATOM 1291 C CA . GLY A 1 176 ? 17.620 6.788 -13.099 1.00 75.56 176 GLY A CA 1
ATOM 1292 C C . GLY A 1 176 ? 18.163 6.409 -14.470 1.00 75.56 176 GLY A C 1
ATOM 1293 O O . GLY A 1 176 ? 18.021 7.135 -15.453 1.00 75.56 176 GLY A O 1
ATOM 1294 N N . GLU A 1 177 ? 18.767 5.228 -14.548 1.00 78.31 177 GLU A N 1
ATOM 1295 C CA . GLU A 1 177 ? 19.253 4.657 -15.799 1.00 78.31 177 GLU A CA 1
ATOM 1296 C C . GLU A 1 177 ? 19.065 3.138 -15.832 1.00 78.31 177 GLU A C 1
ATOM 1298 O O . GLU A 1 177 ? 19.214 2.450 -14.820 1.00 78.31 177 GLU A O 1
ATOM 1303 N N . VAL A 1 178 ? 18.765 2.603 -17.018 1.00 68.81 178 VAL A N 1
ATOM 1304 C CA . VAL A 1 178 ? 18.858 1.165 -17.292 1.00 68.81 178 VAL A CA 1
ATOM 1305 C C . VAL A 1 178 ? 20.200 0.897 -17.954 1.00 68.81 178 VAL A C 1
ATOM 1307 O O . VAL A 1 178 ? 20.463 1.382 -19.057 1.00 68.81 178 VAL A O 1
ATOM 1310 N N . ILE A 1 179 ? 21.037 0.099 -17.287 1.00 67.00 179 ILE A N 1
ATOM 1311 C CA . ILE A 1 179 ? 22.324 -0.355 -17.818 1.00 67.00 179 ILE A CA 1
ATOM 1312 C C . ILE A 1 179 ? 22.191 -1.814 -18.245 1.00 67.00 179 ILE A C 1
ATOM 1314 O O . ILE A 1 179 ? 22.002 -2.703 -17.412 1.00 67.00 179 ILE A O 1
ATOM 1318 N N . PHE A 1 180 ? 22.355 -2.079 -19.536 1.00 64.56 180 PHE A N 1
ATOM 1319 C CA . PHE A 1 180 ? 22.400 -3.448 -20.042 1.00 64.56 180 PHE A CA 1
ATOM 1320 C C . PHE A 1 180 ? 23.800 -4.042 -19.828 1.00 64.56 180 PHE A C 1
ATOM 1322 O O . PHE A 1 180 ? 24.789 -3.512 -20.342 1.00 64.56 180 PHE A O 1
ATOM 1329 N N . LYS A 1 181 ? 23.877 -5.141 -19.061 1.00 66.12 181 LYS A N 1
ATOM 1330 C CA . LYS A 1 181 ? 25.100 -5.929 -18.826 1.00 66.12 181 LYS A CA 1
ATOM 1331 C C . LYS A 1 181 ? 24.907 -7.381 -19.296 1.00 66.12 181 LYS A C 1
ATOM 1333 O O . LYS A 1 181 ? 23.890 -7.973 -18.941 1.00 66.12 181 LYS A O 1
ATOM 1338 N N . PRO A 1 182 ? 25.873 -7.989 -20.009 1.00 61.56 182 PRO A N 1
ATOM 1339 C CA . PRO A 1 182 ? 27.119 -7.391 -20.500 1.00 61.56 182 PRO A CA 1
ATOM 1340 C C . PRO A 1 182 ? 26.843 -6.278 -21.516 1.00 61.56 182 PRO A C 1
ATOM 1342 O O . PRO A 1 182 ? 25.766 -6.226 -22.109 1.00 61.56 182 PRO A O 1
ATOM 1345 N N . ALA A 1 183 ? 27.806 -5.375 -21.696 1.00 64.06 183 ALA A N 1
ATOM 1346 C CA . ALA A 1 183 ? 27.702 -4.355 -22.730 1.00 64.06 183 ALA A CA 1
ATOM 1347 C C . ALA A 1 183 ? 27.490 -5.053 -24.084 1.00 64.06 183 ALA A C 1
ATOM 1349 O O . ALA A 1 183 ? 28.125 -6.069 -24.350 1.00 64.06 183 ALA A O 1
ATOM 1350 N N . ILE A 1 184 ? 26.574 -4.573 -24.924 1.00 66.19 184 ILE A N 1
ATOM 1351 C CA . ILE A 1 184 ? 26.328 -5.181 -26.238 1.00 66.19 184 ILE A CA 1
ATOM 1352 C C . ILE A 1 184 ? 26.948 -4.277 -27.306 1.00 66.19 184 ILE A C 1
ATOM 1354 O O . ILE A 1 184 ? 26.475 -3.166 -27.534 1.00 66.19 184 ILE A O 1
ATOM 1358 N N . ASP A 1 185 ? 27.999 -4.757 -27.974 1.00 68.88 185 ASP A N 1
ATOM 1359 C CA . ASP A 1 185 ? 28.556 -4.135 -29.181 1.00 68.88 185 ASP A CA 1
ATOM 1360 C C . ASP A 1 185 ? 27.705 -4.557 -30.381 1.00 68.88 185 ASP A C 1
ATOM 1362 O O . ASP A 1 185 ? 27.832 -5.681 -30.881 1.00 68.88 185 ASP A O 1
ATOM 1366 N N . MET A 1 186 ? 26.809 -3.662 -30.807 1.00 71.06 186 MET A N 1
ATOM 1367 C CA . MET A 1 186 ? 25.999 -3.834 -32.009 1.00 71.06 186 MET A CA 1
ATOM 1368 C C . MET A 1 186 ? 26.576 -3.015 -33.159 1.00 71.06 186 MET A C 1
ATOM 1370 O O . MET A 1 186 ? 26.639 -1.788 -33.105 1.00 71.06 186 MET A O 1
ATOM 1374 N N . GLN A 1 187 ? 26.942 -3.695 -34.239 1.00 76.88 187 GLN A N 1
ATOM 1375 C CA . GLN A 1 187 ? 27.390 -3.075 -35.476 1.00 76.88 187 GLN A CA 1
ATOM 1376 C C . GLN A 1 187 ? 26.532 -3.574 -36.624 1.00 76.88 187 GLN A C 1
ATOM 1378 O O . GLN A 1 187 ? 26.422 -4.776 -36.870 1.00 76.88 187 GLN A O 1
ATOM 1383 N N . MET A 1 188 ? 25.962 -2.627 -37.357 1.00 76.75 188 MET A N 1
ATOM 1384 C CA . MET A 1 188 ? 25.153 -2.895 -38.532 1.00 76.75 188 MET A CA 1
ATOM 1385 C C . MET A 1 188 ? 25.743 -2.132 -39.713 1.00 76.75 188 MET A C 1
ATOM 1387 O O . MET A 1 188 ? 25.985 -0.930 -39.609 1.00 76.75 188 MET A O 1
ATOM 1391 N N . LYS A 1 189 ? 25.987 -2.817 -40.833 1.00 81.25 189 LYS A N 1
ATOM 1392 C CA . LYS A 1 189 ? 26.315 -2.163 -42.105 1.00 81.25 189 LYS A CA 1
ATOM 1393 C C . LYS A 1 189 ? 25.298 -2.565 -43.154 1.00 81.25 189 LYS A C 1
ATOM 1395 O O . LYS A 1 189 ? 25.030 -3.748 -43.362 1.00 81.25 189 LYS A O 1
ATOM 1400 N N . TYR A 1 190 ? 24.760 -1.544 -43.796 1.00 89.38 190 TYR A N 1
ATOM 1401 C CA . TYR A 1 190 ? 23.738 -1.643 -44.817 1.00 89.38 190 TYR A CA 1
ATOM 1402 C C . TYR A 1 190 ? 24.231 -0.937 -46.079 1.00 89.38 190 TYR A C 1
ATOM 1404 O O . TYR A 1 190 ? 24.823 0.140 -45.988 1.00 89.38 190 TYR A O 1
ATOM 1412 N N . ASP A 1 191 ? 23.984 -1.540 -47.235 1.00 90.50 191 ASP A N 1
ATOM 1413 C CA . ASP A 1 191 ? 24.192 -0.951 -48.556 1.00 90.50 191 ASP A CA 1
ATOM 1414 C C . ASP A 1 191 ? 22.890 -1.031 -49.368 1.00 90.50 191 ASP A C 1
ATOM 1416 O O . ASP A 1 191 ? 22.084 -1.940 -49.186 1.00 90.50 191 ASP A O 1
ATOM 1420 N N . ALA A 1 192 ? 22.657 -0.075 -50.268 1.00 72.19 192 ALA A N 1
ATOM 1421 C CA . ALA A 1 192 ? 21.422 -0.024 -51.054 1.00 72.19 192 ALA A CA 1
ATOM 1422 C C . ALA A 1 192 ? 21.294 -1.167 -52.079 1.00 72.19 192 ALA A C 1
ATOM 1424 O O . ALA A 1 192 ? 20.181 -1.502 -52.482 1.00 72.19 192 ALA A O 1
ATOM 1425 N N . THR A 1 193 ? 22.415 -1.750 -52.502 1.00 89.06 193 THR A N 1
ATOM 1426 C CA . THR A 1 193 ? 22.492 -2.818 -53.506 1.00 89.06 193 THR A CA 1
ATOM 1427 C C . THR A 1 193 ? 22.502 -4.191 -52.848 1.00 89.06 193 THR A C 1
ATOM 1429 O O . THR A 1 193 ? 21.809 -5.099 -53.300 1.00 89.06 193 THR A O 1
ATOM 1432 N N . GLU A 1 194 ? 23.282 -4.343 -51.777 1.00 81.94 194 GLU A N 1
ATOM 1433 C CA . GLU A 1 194 ? 23.467 -5.624 -51.079 1.00 81.94 194 GLU A CA 1
ATOM 1434 C C . GLU A 1 194 ? 22.501 -5.817 -49.900 1.00 81.94 194 GLU A C 1
ATOM 1436 O O . GLU A 1 194 ? 22.388 -6.911 -49.347 1.00 81.94 194 GLU A O 1
ATOM 1441 N N . GLY A 1 195 ? 21.778 -4.766 -49.514 1.00 86.81 195 GLY A N 1
ATOM 1442 C CA . GLY A 1 195 ? 20.951 -4.759 -48.318 1.00 86.81 195 GLY A CA 1
ATOM 1443 C C . GLY A 1 195 ? 21.800 -4.801 -47.045 1.00 86.81 195 GLY A C 1
ATOM 1444 O O . GLY A 1 195 ? 22.878 -4.209 -46.956 1.00 86.81 195 GLY A O 1
ATOM 1445 N N . LEU A 1 196 ? 21.301 -5.493 -46.021 1.00 77.31 196 LEU A N 1
ATOM 1446 C CA . LEU A 1 196 ? 22.053 -5.740 -44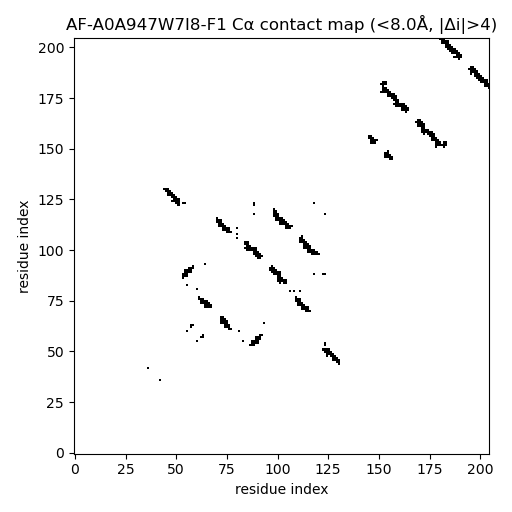.795 1.00 77.31 196 LEU A CA 1
ATOM 1447 C C . LEU A 1 196 ? 23.131 -6.801 -45.061 1.00 77.31 196 LEU A C 1
ATOM 1449 O O . LEU A 1 196 ? 22.821 -7.988 -45.121 1.00 77.31 196 LEU A O 1
ATOM 1453 N N . TYR A 1 197 ? 24.390 -6.382 -45.173 1.00 86.69 197 TYR A N 1
ATOM 1454 C CA . TYR A 1 197 ? 25.508 -7.293 -45.461 1.00 86.69 197 TYR A CA 1
ATOM 1455 C C . TYR A 1 197 ? 26.427 -7.534 -44.255 1.00 86.69 197 TYR A C 1
ATOM 1457 O O . TYR A 1 197 ? 27.290 -8.410 -44.292 1.00 86.69 197 TYR A O 1
ATOM 1465 N N . TYR A 1 198 ? 26.257 -6.781 -43.163 1.00 78.69 198 TYR A N 1
ATOM 1466 C CA . TYR A 1 198 ? 26.986 -7.017 -41.920 1.00 78.69 198 TYR A CA 1
ATOM 1467 C C . TYR A 1 198 ? 26.111 -6.741 -40.705 1.00 78.69 198 TYR A C 1
ATOM 1469 O O . TYR A 1 198 ? 25.616 -5.629 -40.517 1.00 78.69 198 TYR A O 1
ATOM 1477 N N . PHE A 1 199 ? 25.992 -7.748 -39.849 1.00 79.06 199 PHE A N 1
ATOM 1478 C CA . PHE A 1 199 ? 25.407 -7.628 -38.526 1.00 79.06 199 PHE A CA 1
ATOM 1479 C C . PHE A 1 199 ? 26.320 -8.329 -37.525 1.00 79.06 199 PHE A C 1
ATOM 1481 O O . PHE A 1 199 ? 26.661 -9.502 -37.690 1.00 79.06 199 PHE A O 1
ATOM 1488 N N . LYS A 1 200 ? 26.727 -7.601 -36.491 1.00 72.25 200 LYS A N 1
ATOM 1489 C CA . LYS A 1 200 ? 27.474 -8.121 -35.351 1.00 72.25 200 LYS A CA 1
ATOM 1490 C C . LYS A 1 200 ? 26.765 -7.652 -34.092 1.00 72.25 200 LYS A C 1
ATOM 1492 O O . LYS A 1 200 ? 26.559 -6.458 -33.926 1.00 72.25 200 LYS A O 1
ATOM 1497 N N . ALA A 1 201 ? 26.444 -8.589 -33.214 1.00 71.31 201 ALA A N 1
ATOM 1498 C CA . ALA A 1 201 ? 26.032 -8.317 -31.847 1.00 71.31 201 ALA A CA 1
ATOM 1499 C C . ALA A 1 201 ? 26.915 -9.171 -30.942 1.00 71.31 201 ALA A C 1
ATOM 1501 O O . ALA A 1 201 ? 26.885 -10.399 -31.028 1.00 71.31 201 ALA A O 1
ATOM 1502 N N . VAL A 1 202 ? 27.761 -8.534 -30.137 1.00 73.12 202 VAL A N 1
ATOM 1503 C CA . VAL A 1 202 ? 28.657 -9.236 -29.214 1.00 73.12 202 VAL A CA 1
ATOM 1504 C C . VAL A 1 202 ? 28.425 -8.719 -27.809 1.00 73.12 202 VAL A C 1
ATOM 1506 O O . VAL A 1 202 ? 28.559 -7.527 -27.552 1.00 73.12 202 VAL A O 1
ATOM 1509 N N . ALA A 1 203 ? 28.113 -9.639 -26.902 1.00 60.44 203 ALA A N 1
ATOM 1510 C CA . ALA A 1 203 ? 28.202 -9.404 -25.473 1.00 60.44 203 ALA A CA 1
ATOM 1511 C C . ALA A 1 203 ? 29.677 -9.178 -25.095 1.00 60.44 203 ALA A C 1
ATOM 1513 O O . ALA A 1 203 ? 30.486 -10.102 -25.134 1.00 60.44 203 ALA A O 1
ATOM 1514 N N . THR A 1 204 ? 30.035 -7.943 -24.770 1.00 62.00 204 THR A N 1
ATOM 1515 C CA . THR A 1 204 ? 31.325 -7.552 -24.208 1.00 62.00 204 THR A CA 1
ATOM 1516 C C . THR A 1 204 ? 31.169 -7.460 -22.694 1.00 62.00 204 THR A C 1
ATOM 1518 O O . THR A 1 204 ? 30.576 -6.514 -22.171 1.00 62.00 204 THR A O 1
ATOM 1521 N N . GLY A 1 205 ? 31.625 -8.501 -22.006 1.00 56.31 205 GLY A N 1
ATOM 1522 C CA . GLY A 1 205 ? 31.694 -8.601 -20.550 1.00 56.31 205 GLY A CA 1
ATOM 1523 C C . GLY A 1 205 ? 33.117 -8.876 -20.108 1.00 56.31 205 GLY A C 1
ATOM 1524 O O . GLY A 1 205 ? 33.825 -9.579 -20.865 1.00 56.31 205 GLY A O 1
#

Mean predicted aligned error: 16.64 Å

Secondary structure (DSSP, 8-state):
-HHHHHHHHHHHHHHHHHHHHHHTT------PPPP---TTS------EEEE-TTEEETTTTT-EEEEEETTEEEEE-SSSPP---TT-EEEE-GGG-EEEEEEEEEE-SSEEEEEEEE--HHHHEEEEE-------TT--S------EEETTEEEEE-TT-EEEE-SS-EEE-SS-EEEESSEEEEEEEEETTTEEEEEEEEEE-

Nearest PDB structures (foldseek):
  3oeh-assembly2_O  TM=6.392E-01  e=4.575E-01  Saccharomyces cerevisiae
  7tjx-assembly1_D  TM=5.402E-01  e=5.712E-01  Saccharomyces cerevisiae
  6cp3-assembly1_D  TM=6.211E-01  e=2.048E+00  Saccharomyces cerevisiae S288C
  3oaa-assembly3_T  TM=5.091E-01  e=3.375E+00  Escherichia coli DH1
  8v34-assembly7_G  TM=4.313E-01  e=2.857E+00  Staphylococcus aureus

Solvent-accessible surface area (backbone atoms only — not comparable to full-atom values): 12749 Å² total; per-residue (Å²): 129,69,69,66,56,55,52,52,52,52,53,51,52,52,52,52,52,53,52,54,58,62,66,71,69,70,78,76,82,76,78,70,83,79,75,85,75,63,96,78,62,84,61,83,64,63,67,45,72,44,65,26,94,46,50,41,52,37,56,84,66,57,43,44,84,73,48,73,63,87,55,34,40,31,28,34,53,77,78,76,84,75,97,78,55,67,69,25,30,39,34,37,68,67,96,82,46,52,54,28,27,34,64,44,79,47,77,74,81,50,36,43,37,32,37,43,45,88,46,55,71,75,74,38,38,76,44,76,46,85,58,85,83,83,79,68,91,76,65,73,94,77,76,88,71,84,65,47,78,54,101,81,16,44,37,41,73,34,55,70,40,69,82,44,75,63,100,86,50,76,45,57,32,90,63,53,68,49,72,44,78,53,18,64,52,72,47,78,43,72,42,95,87,74,38,78,76,42,80,44,77,41,78,53,116

Radius of gyration: 27.92 Å; Cα contacts (8 Å, |Δi|>4): 276; chains: 1; bounding box: 75×56×79 Å

pLDDT: mean 76.31, std 18.72, range [38.84, 98.62]

Sequence (205 aa):
MGLKIRFAFLLILLFLLIAAVVANCSGGSSVAPGIPGDGNDPGPTGDFFEGSDKLKDMDSLGLTLIDVTGDIYTFTYTGNPPDINPGDILTGSARGGYLRTSVSLVDTGTSLIITTLQATIDDALDGARISASIDFANRTNQHAHNTQANSSGYVVPLTDEIIYSDDTTTINFSDGEVIFKPAIDMQMKYDATEGLYYFKAVATG

Foldseek 3Di:
DPPVVVVVVVVVVVVVVVVVVVVVPPPPPPPPPDDPDDPPPPPQPAKDFDWDPLEDECVVVQWDFDDDDPQKTKTFHPDDDDDHDQQRWYWYPPPNIATWGFHDWDDPPGMIITRTDHDDVVSTTPDIDHGDDDDPPPDDPDDPPPWDQDPQATKDWQQQPWPDDDPPDTDGDVTDIDGDPQHWDWDWDADPVVGTPDTDTDRDD